Protein AF-A0A6A4ATL9-F1 (afdb_monomer)

Radius of gyration: 19.22 Å; Cα contacts (8 Å, |Δi|>4): 300; chains: 1; bounding box: 49×41×52 Å

Foldseek 3Di:
DDDPDPDDDPPPDDDDPPDDPDFPAQVDDQVRVVPQAAEDLAAAEDADDDDFDDLVRQDEWPWAADDEQDETQPPPTPCVVVQEAHAPPNHPNNYHYPSCCSVVVVAAAKDWDQDRRFGIAIDGPDDDDPPHHHGDWYAYKDFPVVLVVVVVVDPPDPAAQWDDPDNTIIGGPRHYTHPCSRHTDDPDDPDDDDDHHYRD

pLDDT: mean 86.02, std 18.75, range [26.5, 98.25]

Structure (mmCIF, N/CA/C/O backbone):
data_AF-A0A6A4ATL9-F1
#
_entry.id   AF-A0A6A4ATL9-F1
#
loop_
_atom_site.group_PDB
_atom_site.id
_atom_site.type_symbol
_atom_site.label_atom_id
_atom_site.label_alt_id
_atom_site.label_comp_id
_atom_site.label_asym_id
_atom_site.label_entity_id
_atom_site.label_seq_id
_atom_site.pdbx_PDB_ins_code
_atom_site.Cartn_x
_atom_site.Cartn_y
_atom_site.Cartn_z
_atom_site.occupancy
_atom_site.B_iso_or_equiv
_atom_site.auth_seq_id
_atom_site.auth_comp_id
_atom_site.auth_asym_id
_atom_site.auth_atom_id
_atom_site.pdbx_PDB_model_num
ATOM 1 N N . MET A 1 1 ? -20.998 -14.463 6.904 1.00 28.92 1 MET A N 1
ATOM 2 C CA . MET A 1 1 ? -20.503 -13.225 7.523 1.00 28.92 1 MET A CA 1
ATOM 3 C C . MET A 1 1 ? -19.026 -13.423 7.776 1.00 28.92 1 MET A C 1
ATOM 5 O O . MET A 1 1 ? -18.616 -14.039 8.749 1.00 28.92 1 MET A O 1
ATOM 9 N N . ASP A 1 2 ? -18.319 -13.099 6.699 1.00 29.77 2 ASP A N 1
ATOM 10 C CA . ASP A 1 2 ? -16.982 -12.523 6.593 1.00 29.77 2 ASP A CA 1
ATOM 11 C C . ASP A 1 2 ? -15.826 -13.310 7.194 1.00 29.77 2 ASP A C 1
ATOM 13 O O . ASP A 1 2 ? -15.235 -13.002 8.223 1.00 29.77 2 ASP A O 1
ATOM 17 N N . ARG A 1 3 ? -15.493 -14.356 6.433 1.00 26.50 3 ARG A N 1
ATOM 18 C CA . ARG A 1 3 ? -14.174 -14.968 6.421 1.00 26.50 3 ARG A CA 1
ATOM 19 C C . ARG A 1 3 ? -13.193 -13.986 5.771 1.00 26.50 3 ARG A C 1
ATOM 21 O O . ARG A 1 3 ? -13.375 -13.635 4.608 1.00 26.50 3 ARG A O 1
ATOM 28 N N . PHE A 1 4 ? -12.104 -13.669 6.464 1.00 32.84 4 PHE A N 1
ATOM 29 C CA . PHE A 1 4 ? -10.819 -13.509 5.788 1.00 32.84 4 PHE A CA 1
ATOM 30 C C . PHE A 1 4 ? -10.516 -14.852 5.115 1.00 32.84 4 PHE A C 1
ATOM 32 O O . PHE A 1 4 ? -10.124 -15.818 5.768 1.00 32.84 4 PHE A O 1
ATOM 39 N N . LEU A 1 5 ? -10.821 -14.960 3.824 1.00 31.12 5 LEU A N 1
ATOM 40 C CA . LEU A 1 5 ? -10.491 -16.139 3.037 1.00 31.12 5 LEU A CA 1
ATOM 41 C C . LEU A 1 5 ? -9.026 -16.040 2.616 1.00 31.12 5 LEU A C 1
ATOM 43 O O . LEU A 1 5 ? -8.713 -15.519 1.554 1.00 31.12 5 LEU A O 1
ATOM 47 N N . VAL A 1 6 ? -8.139 -16.590 3.442 1.00 37.75 6 VAL A N 1
ATOM 48 C CA . VAL A 1 6 ? -6.952 -17.273 2.920 1.00 37.75 6 VAL A CA 1
ATOM 49 C C . VAL A 1 6 ? -7.398 -18.720 2.713 1.00 37.75 6 VAL A C 1
ATOM 51 O O . VAL A 1 6 ? -7.861 -19.363 3.656 1.00 37.75 6 VAL A O 1
ATOM 54 N N . GLY A 1 7 ? -7.388 -19.202 1.470 1.00 28.42 7 GLY A N 1
ATOM 55 C CA . GLY A 1 7 ? -7.829 -20.561 1.147 1.00 28.42 7 GLY A CA 1
ATOM 56 C C . GLY A 1 7 ? -7.024 -21.611 1.922 1.00 28.42 7 GLY A C 1
ATOM 57 O O . GLY A 1 7 ? -5.800 -21.622 1.849 1.00 28.42 7 GLY A O 1
ATOM 58 N N . GLY A 1 8 ? -7.710 -22.484 2.668 1.00 33.31 8 GLY A N 1
ATOM 59 C CA . GLY A 1 8 ? -7.102 -23.605 3.392 1.00 33.31 8 GLY A CA 1
ATOM 60 C C . GLY A 1 8 ? -8.067 -24.291 4.369 1.00 33.31 8 GLY A C 1
ATOM 61 O O . GLY A 1 8 ? -8.937 -23.649 4.957 1.00 33.31 8 GLY A O 1
ATOM 62 N N . GLU A 1 9 ? -7.913 -25.606 4.547 1.00 35.19 9 GLU A N 1
ATOM 63 C CA . GLU A 1 9 ? -8.831 -26.538 5.238 1.00 35.19 9 GLU A CA 1
ATOM 64 C C . GLU A 1 9 ? -9.018 -26.318 6.760 1.00 35.19 9 GLU A C 1
ATOM 66 O O . GLU A 1 9 ? -9.747 -27.058 7.417 1.00 35.19 9 GLU A O 1
ATOM 71 N N . ALA A 1 10 ? -8.452 -25.263 7.351 1.00 39.25 10 ALA A N 1
ATOM 72 C CA . ALA A 1 10 ? -8.549 -24.981 8.790 1.00 39.25 10 ALA A CA 1
ATOM 73 C C . ALA A 1 10 ? -9.902 -24.373 9.244 1.00 39.25 10 ALA A C 1
ATOM 75 O O . ALA A 1 10 ? -10.068 -23.999 10.405 1.00 39.25 10 ALA A O 1
ATOM 76 N N . ALA A 1 11 ? -10.892 -24.264 8.352 1.00 43.94 11 ALA A N 1
ATOM 77 C CA . ALA A 1 11 ? -12.142 -23.531 8.583 1.00 43.94 11 ALA A CA 1
ATOM 78 C C . ALA A 1 11 ? -13.191 -24.248 9.467 1.00 43.94 11 ALA A C 1
ATOM 80 O O . ALA A 1 11 ? -14.267 -23.689 9.692 1.00 43.94 11 ALA A O 1
ATOM 81 N N . ALA A 1 12 ? -12.930 -25.471 9.942 1.00 38.16 12 ALA A N 1
ATOM 82 C CA . ALA A 1 12 ? -13.971 -26.333 10.514 1.00 38.16 12 ALA A CA 1
ATOM 83 C C . ALA A 1 12 ? -14.286 -26.113 12.011 1.00 38.16 12 ALA A C 1
ATOM 85 O O . ALA A 1 12 ? -15.373 -26.484 12.442 1.00 38.16 12 ALA A O 1
ATOM 86 N N . ASN A 1 13 ? -13.406 -25.483 12.805 1.00 38.56 13 ASN A N 1
ATOM 87 C CA . ASN A 1 13 ? -13.514 -25.518 14.280 1.00 38.56 13 ASN A CA 1
ATOM 88 C C . ASN A 1 13 ? -13.748 -24.165 14.990 1.00 38.56 13 ASN A C 1
ATOM 90 O O . ASN A 1 13 ? -13.631 -24.091 16.214 1.00 38.56 13 ASN A O 1
ATOM 94 N N . TYR A 1 14 ? -14.097 -23.085 14.282 1.00 40.84 14 TYR A N 1
ATOM 95 C CA . TYR A 1 14 ? -14.298 -21.769 14.913 1.00 40.84 14 TYR A CA 1
ATOM 96 C C . TYR A 1 14 ? -15.766 -21.535 15.332 1.00 40.84 14 TYR A C 1
ATOM 98 O O . TYR A 1 14 ? -16.667 -21.511 14.492 1.00 40.84 14 TYR A O 1
ATOM 106 N N . ARG A 1 15 ? -16.013 -21.381 16.644 1.00 40.22 15 ARG A N 1
ATOM 107 C CA . ARG A 1 15 ? -17.350 -21.186 17.246 1.00 40.22 15 ARG A CA 1
ATOM 108 C C . ARG A 1 15 ? -17.981 -19.845 16.833 1.00 40.22 15 ARG A C 1
ATOM 110 O O . ARG A 1 15 ? -17.306 -18.822 16.781 1.00 40.22 15 ARG A O 1
ATOM 117 N N . ARG A 1 16 ? -19.294 -19.866 16.567 1.00 42.69 16 ARG A N 1
ATOM 118 C CA . ARG A 1 16 ? -20.089 -18.809 15.903 1.00 42.69 16 ARG A CA 1
ATOM 119 C C . ARG A 1 16 ? -20.685 -17.729 16.829 1.00 42.69 16 ARG A C 1
ATOM 121 O O . ARG A 1 16 ? -21.304 -16.795 16.329 1.00 42.69 16 ARG A O 1
ATOM 128 N N . ASP A 1 17 ? -20.486 -17.796 18.142 1.00 34.34 17 ASP A N 1
ATOM 129 C CA . ASP A 1 17 ? -21.438 -17.184 19.092 1.00 34.34 17 ASP A CA 1
ATOM 130 C C . ASP A 1 17 ? -21.134 -15.743 19.563 1.00 34.34 17 ASP A C 1
ATOM 132 O O . ASP A 1 17 ? -21.613 -15.342 20.620 1.00 34.34 17 ASP A O 1
ATOM 136 N N . ARG A 1 18 ? -20.351 -14.928 18.834 1.00 43.31 18 ARG A N 1
ATOM 137 C CA . ARG A 1 18 ? -19.892 -13.614 19.359 1.00 43.31 18 ARG A CA 1
ATOM 138 C C . ARG A 1 18 ? -20.449 -12.345 18.701 1.00 43.31 18 ARG A C 1
ATOM 140 O O . ARG A 1 18 ? -20.037 -11.255 19.085 1.00 43.31 18 ARG A O 1
ATOM 147 N N . TRP A 1 19 ? -21.388 -12.439 17.762 1.00 44.38 19 TRP A N 1
ATOM 148 C CA . TRP A 1 19 ? -21.901 -11.263 17.044 1.00 44.38 19 TRP A CA 1
ATOM 149 C C . TRP A 1 19 ? -23.306 -10.881 17.517 1.00 44.38 19 TRP A C 1
ATOM 151 O O . TRP A 1 19 ? -24.310 -11.264 16.923 1.00 44.38 19 TRP A O 1
ATOM 161 N N . THR A 1 20 ? -23.393 -10.119 18.608 1.00 43.91 20 THR A N 1
ATOM 162 C CA . THR A 1 20 ? -24.638 -9.435 18.989 1.00 43.91 20 THR A CA 1
ATOM 163 C C . THR A 1 20 ? -24.826 -8.189 18.126 1.00 43.91 20 THR A C 1
ATOM 165 O O . THR A 1 20 ? -23.904 -7.380 18.031 1.00 43.91 20 THR A O 1
ATOM 168 N N . ALA A 1 21 ? -26.018 -8.015 17.548 1.00 45.44 21 ALA A N 1
ATOM 169 C CA . ALA A 1 21 ? -26.449 -6.897 16.699 1.00 45.44 21 ALA A CA 1
ATOM 170 C C . ALA A 1 21 ? -26.538 -5.541 17.440 1.00 45.44 21 ALA A C 1
ATOM 172 O O . ALA A 1 21 ? -27.595 -4.915 17.496 1.00 45.44 21 ALA A O 1
ATOM 173 N N . ARG A 1 22 ? -25.441 -5.086 18.053 1.00 46.97 22 ARG A N 1
ATOM 174 C CA . ARG A 1 22 ? -25.340 -3.729 18.596 1.00 46.97 22 ARG A CA 1
ATOM 175 C C . ARG A 1 22 ? -24.944 -2.770 17.468 1.00 46.97 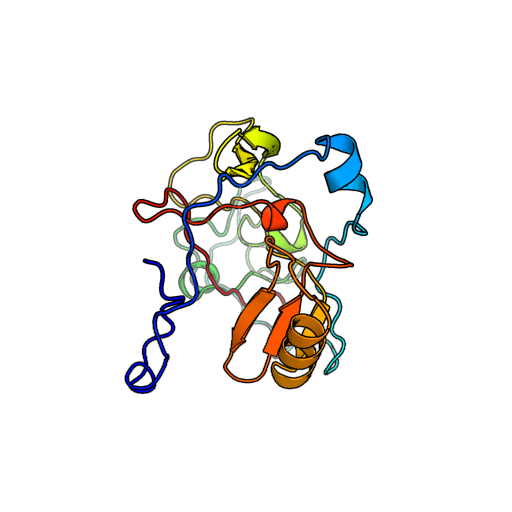22 ARG A C 1
ATOM 177 O O . ARG A 1 22 ? -24.017 -3.095 16.727 1.00 46.97 22 ARG A O 1
ATOM 184 N N . PRO A 1 23 ? -25.606 -1.609 17.322 1.00 50.91 23 PRO A N 1
ATOM 185 C CA . PRO A 1 23 ? -25.136 -0.567 16.418 1.00 50.91 23 PRO A CA 1
ATOM 186 C C . PRO A 1 23 ? -23.693 -0.208 16.784 1.00 50.91 23 PRO A C 1
ATOM 188 O O . PRO A 1 23 ? -23.406 0.050 17.954 1.00 50.91 23 PRO A O 1
ATOM 191 N N . LEU A 1 24 ? -22.788 -0.205 15.804 1.00 55.66 24 LEU A N 1
ATOM 192 C CA . LEU A 1 24 ? -21.463 0.382 15.979 1.00 55.66 24 LEU A CA 1
ATOM 193 C C . LEU A 1 24 ? -21.649 1.899 16.074 1.00 55.66 24 LEU A C 1
ATOM 195 O O . LEU A 1 24 ? -21.734 2.581 15.056 1.00 55.66 24 LEU A O 1
ATOM 199 N N . VAL A 1 25 ? -21.786 2.416 17.293 1.00 54.72 25 VAL A N 1
ATOM 200 C CA . VAL A 1 25 ? -21.782 3.858 17.540 1.00 54.72 25 VAL A CA 1
ATOM 201 C C . VAL A 1 25 ? -20.323 4.291 17.614 1.00 54.72 25 VAL A C 1
ATOM 203 O O . VAL A 1 25 ? -19.648 4.071 18.613 1.00 54.72 25 VAL A O 1
ATOM 206 N N . GLU A 1 26 ? -19.820 4.846 16.515 1.00 67.56 26 GLU A N 1
ATOM 207 C CA . GLU A 1 26 ? -18.482 5.428 16.450 1.00 67.56 26 GLU A CA 1
ATOM 208 C C . GLU A 1 26 ? -18.566 6.899 16.879 1.00 67.56 26 GLU A C 1
ATOM 210 O O . GLU A 1 26 ? -18.895 7.770 16.073 1.00 67.56 26 GLU A O 1
ATOM 215 N N . GLU A 1 27 ? -18.319 7.167 18.163 1.00 70.69 27 GLU A N 1
ATOM 216 C CA . GLU A 1 27 ? -18.407 8.514 18.758 1.00 70.69 27 GLU A CA 1
ATOM 217 C C . GLU A 1 27 ? -17.247 9.432 18.348 1.00 70.69 27 GLU A C 1
ATOM 219 O O . GLU A 1 27 ? -17.311 10.649 18.529 1.00 70.69 27 GLU A O 1
ATOM 224 N N . ARG A 1 28 ? -16.180 8.864 17.777 1.00 84.62 28 ARG A N 1
ATOM 225 C CA . ARG A 1 28 ? -14.998 9.620 17.366 1.00 84.62 28 ARG A CA 1
ATOM 226 C C . ARG A 1 28 ? -15.314 10.569 16.213 1.00 84.62 28 ARG A C 1
ATOM 228 O O . ARG A 1 28 ? -15.987 10.217 15.239 1.00 84.62 28 ARG A O 1
ATOM 235 N N . SER A 1 29 ? -14.746 11.770 16.275 1.00 90.56 29 SER A N 1
ATOM 236 C CA . SER A 1 29 ? -14.671 12.656 15.114 1.00 90.56 29 SER A CA 1
ATOM 237 C C . SER A 1 29 ? -13.614 12.160 14.123 1.00 90.56 29 SER A C 1
ATOM 239 O O . SER A 1 29 ? -12.682 11.441 14.490 1.00 90.56 29 SER A O 1
ATOM 241 N N . VAL A 1 30 ? -13.731 12.563 12.853 1.00 92.50 30 VAL A N 1
ATOM 242 C CA . VAL A 1 30 ? -12.730 12.221 11.824 1.00 92.50 30 VAL A CA 1
ATOM 243 C C . VAL A 1 30 ? -11.340 12.713 12.237 1.00 92.50 30 VAL A C 1
ATOM 245 O O . VAL A 1 30 ? -10.363 11.989 12.080 1.00 92.50 30 VAL A O 1
ATOM 248 N N . LEU A 1 31 ? -11.259 13.911 12.826 1.00 92.56 31 LEU A N 1
ATOM 249 C CA . LEU A 1 31 ? -10.000 14.478 13.302 1.00 92.56 31 LEU A CA 1
ATOM 250 C C . LEU A 1 31 ? -9.376 13.620 14.408 1.00 92.56 31 LEU A C 1
ATOM 252 O O . LEU A 1 31 ? -8.195 13.310 14.325 1.00 92.56 31 LEU A O 1
ATOM 256 N N . GLN A 1 32 ? -10.167 13.186 15.395 1.00 92.12 32 GLN A N 1
ATOM 257 C CA . GLN A 1 32 ? -9.675 12.307 16.461 1.00 92.12 32 GLN A CA 1
ATOM 258 C C . GLN A 1 32 ? -9.109 11.006 15.888 1.00 92.12 32 GLN A C 1
ATOM 260 O O . GLN A 1 32 ? -7.974 10.654 16.195 1.00 92.12 32 GLN A O 1
ATOM 265 N N . ALA A 1 33 ? -9.845 10.347 14.989 1.00 92.31 33 ALA A N 1
ATOM 266 C CA . ALA A 1 33 ? -9.393 9.102 14.374 1.00 92.31 33 ALA A CA 1
ATOM 267 C C . ALA A 1 33 ? -8.096 9.264 13.559 1.00 92.31 33 ALA A C 1
ATOM 269 O O . ALA A 1 33 ? -7.271 8.353 13.540 1.00 92.31 33 ALA A O 1
ATOM 270 N N . LEU A 1 34 ? -7.899 10.415 12.905 1.00 94.06 34 LEU A N 1
ATOM 271 C CA . LEU A 1 34 ? -6.667 10.730 12.173 1.00 94.06 34 LEU A CA 1
ATOM 272 C C . LEU A 1 34 ? -5.467 11.014 13.092 1.00 94.06 34 LEU A C 1
ATOM 274 O O . LEU A 1 34 ? -4.335 10.883 12.646 1.00 94.06 34 LEU A O 1
ATOM 278 N N . THR A 1 35 ? -5.696 11.378 14.357 1.00 93.69 35 THR A N 1
ATOM 279 C CA . THR A 1 35 ? -4.630 11.678 15.335 1.00 93.69 35 THR A CA 1
ATOM 280 C C . THR A 1 35 ? -4.204 10.487 16.200 1.00 93.69 35 THR A C 1
ATOM 282 O O . THR A 1 35 ? -3.296 10.614 17.013 1.00 93.69 35 THR A O 1
ATOM 285 N N . GLU A 1 36 ? -4.847 9.328 16.052 1.00 92.38 36 GLU A N 1
ATOM 286 C CA . GLU A 1 36 ? -4.571 8.131 16.868 1.00 92.38 36 GLU A CA 1
ATOM 287 C C . GLU A 1 36 ? -3.351 7.318 16.428 1.00 92.38 36 GLU A C 1
ATOM 289 O O . GLU A 1 36 ? -2.938 6.401 17.138 1.00 92.38 36 GLU A O 1
ATOM 294 N N . TYR A 1 37 ? -2.819 7.594 15.242 1.00 95.62 37 TYR A N 1
ATOM 295 C CA . TYR A 1 37 ? -1.721 6.843 14.656 1.00 95.62 37 TYR A CA 1
ATOM 296 C C . TYR A 1 37 ? -0.729 7.794 13.997 1.00 95.62 37 TYR A C 1
ATOM 298 O O . TYR A 1 37 ? -1.081 8.887 13.553 1.00 95.62 37 TYR A O 1
ATOM 306 N N . GLU A 1 38 ? 0.519 7.359 13.907 1.00 97.75 38 GLU A N 1
ATOM 307 C CA . GLU A 1 38 ? 1.538 8.060 13.142 1.00 97.75 38 GLU A CA 1
ATOM 308 C C . GLU A 1 38 ? 1.472 7.642 11.673 1.00 97.75 38 GLU A C 1
ATOM 310 O O . GLU A 1 38 ? 1.484 6.450 11.338 1.00 97.75 38 GLU A O 1
ATOM 315 N N . VAL A 1 39 ? 1.408 8.636 10.788 1.00 96.81 39 VAL A N 1
ATOM 316 C CA . VAL A 1 39 ? 1.398 8.403 9.345 1.00 96.81 39 VAL A CA 1
ATOM 317 C C . VAL A 1 39 ? 2.780 7.938 8.898 1.00 96.81 39 VAL A C 1
ATOM 319 O O . VAL A 1 39 ? 3.778 8.604 9.168 1.00 96.81 39 VAL A O 1
ATOM 322 N N . ILE A 1 40 ? 2.826 6.803 8.202 1.00 96.44 40 ILE A N 1
ATOM 323 C CA . ILE A 1 40 ? 4.044 6.264 7.589 1.00 96.44 40 ILE A CA 1
ATOM 324 C C . ILE A 1 40 ? 3.810 5.943 6.111 1.00 96.44 40 ILE A C 1
ATOM 326 O O . ILE A 1 40 ? 2.777 5.386 5.730 1.00 96.44 40 ILE A O 1
ATOM 330 N N . ASP A 1 41 ? 4.805 6.274 5.297 1.00 92.62 41 ASP A N 1
ATOM 331 C CA . ASP A 1 41 ? 4.876 6.025 3.854 1.00 92.62 41 ASP A CA 1
ATOM 332 C C . ASP A 1 41 ? 5.519 4.668 3.519 1.00 92.62 41 ASP A C 1
ATOM 334 O O . ASP A 1 41 ? 5.451 4.198 2.389 1.00 92.62 41 ASP A O 1
ATOM 338 N N . GLN A 1 42 ? 6.134 3.999 4.494 1.00 93.75 42 GLN A N 1
ATOM 339 C CA . GLN A 1 42 ? 6.677 2.654 4.348 1.00 93.75 42 GLN A CA 1
ATOM 340 C C . GLN A 1 42 ? 6.436 1.829 5.605 1.00 93.75 42 GLN A C 1
ATOM 342 O O . GLN A 1 42 ? 6.402 2.337 6.725 1.00 93.75 42 GLN A O 1
ATOM 347 N N . ASN A 1 43 ? 6.315 0.518 5.413 1.00 96.56 43 ASN A N 1
ATOM 348 C CA . ASN A 1 43 ? 6.177 -0.430 6.510 1.00 96.56 43 ASN A CA 1
ATOM 349 C C . ASN A 1 43 ? 7.368 -0.377 7.478 1.00 96.56 43 ASN A C 1
ATOM 351 O O . ASN A 1 43 ? 8.528 -0.386 7.062 1.00 96.56 43 ASN A O 1
ATOM 355 N N . LYS A 1 44 ? 7.080 -0.422 8.783 1.00 97.38 44 LYS A N 1
ATOM 356 C CA . LYS A 1 44 ? 8.094 -0.602 9.831 1.00 97.38 44 LYS A CA 1
ATOM 357 C C . LYS A 1 44 ? 8.308 -2.089 10.078 1.00 97.38 44 LYS A C 1
ATOM 359 O O . LYS A 1 44 ? 7.444 -2.757 10.636 1.00 97.38 44 LYS A O 1
ATOM 364 N N . PHE A 1 45 ? 9.452 -2.630 9.676 1.00 97.00 45 PHE A N 1
ATOM 365 C CA . PHE A 1 45 ? 9.741 -4.053 9.844 1.00 97.00 45 PHE A CA 1
ATOM 366 C C . PHE A 1 45 ? 10.252 -4.347 11.262 1.00 97.00 45 PHE A C 1
ATOM 368 O O . PHE A 1 45 ? 11.410 -4.097 11.582 1.00 97.00 45 PHE A O 1
ATOM 375 N N . CYS A 1 46 ? 9.381 -4.866 12.132 1.00 97.25 46 CYS A N 1
ATOM 376 C CA . CYS A 1 46 ? 9.688 -5.072 13.552 1.00 97.25 46 CYS A CA 1
ATOM 377 C C . CYS A 1 46 ? 10.138 -6.504 13.876 1.00 97.25 46 CYS A C 1
ATOM 379 O O . CYS A 1 46 ? 10.806 -6.731 14.883 1.00 97.25 46 CYS A O 1
ATOM 381 N N . CYS A 1 47 ? 9.743 -7.498 13.073 1.00 96.00 47 CYS A N 1
ATOM 382 C CA . CYS A 1 47 ? 10.080 -8.905 13.324 1.00 96.00 47 CYS A CA 1
ATOM 383 C C . CYS A 1 47 ? 11.281 -9.441 12.534 1.00 96.00 47 CYS A C 1
ATOM 385 O O . CYS A 1 47 ? 11.735 -10.551 12.829 1.00 96.00 47 CYS A O 1
ATOM 387 N N . ARG A 1 48 ? 11.777 -8.673 11.561 1.00 95.38 48 ARG A N 1
ATOM 388 C CA . ARG A 1 48 ? 12.942 -8.954 10.708 1.00 95.38 48 ARG A CA 1
ATOM 389 C C . ARG A 1 48 ? 13.430 -7.648 10.065 1.00 95.38 48 ARG A C 1
ATOM 391 O O . ARG A 1 48 ? 12.662 -6.691 10.066 1.00 95.38 48 ARG A O 1
ATOM 398 N N . PRO A 1 49 ? 14.642 -7.583 9.496 1.00 95.00 49 PRO A N 1
ATOM 399 C CA . PRO A 1 49 ? 15.012 -6.467 8.630 1.00 95.00 49 PRO A CA 1
ATOM 400 C C . PRO A 1 49 ? 14.138 -6.415 7.363 1.00 95.00 49 PRO A C 1
ATOM 402 O O . PRO A 1 49 ? 13.616 -7.438 6.899 1.00 95.00 49 PRO A O 1
ATOM 405 N N . LYS A 1 50 ? 13.994 -5.208 6.801 1.00 93.31 50 LYS A N 1
ATOM 406 C CA . LYS A 1 50 ? 13.486 -5.014 5.437 1.00 93.31 50 LYS A CA 1
ATOM 407 C C . LYS A 1 50 ? 14.462 -5.695 4.478 1.00 93.31 50 LYS A C 1
ATOM 409 O O . LYS A 1 50 ? 15.666 -5.478 4.600 1.00 93.31 50 LYS A O 1
ATOM 414 N N . GLN A 1 51 ? 13.950 -6.535 3.586 1.00 91.12 51 GLN A N 1
ATOM 415 C CA . GLN A 1 51 ? 14.770 -7.095 2.524 1.00 91.12 51 GLN A CA 1
ATOM 416 C C . GLN A 1 51 ? 14.916 -6.024 1.438 1.00 91.12 51 GLN A C 1
ATOM 418 O O . GLN A 1 51 ? 14.044 -5.176 1.253 1.00 91.12 51 GLN A O 1
ATOM 423 N N . VAL A 1 52 ? 16.092 -5.979 0.830 1.00 92.19 52 VAL A N 1
ATOM 424 C CA . VAL A 1 52 ? 16.405 -5.068 -0.263 1.00 92.19 52 VAL A CA 1
ATOM 425 C C . VAL A 1 52 ? 17.140 -5.896 -1.292 1.00 92.19 52 VAL A C 1
ATOM 427 O O . VAL A 1 52 ? 18.072 -6.602 -0.915 1.00 92.19 52 VAL A O 1
ATOM 430 N N . HIS A 1 53 ? 16.699 -5.836 -2.545 1.00 91.56 53 HIS A N 1
ATOM 431 C CA . HIS A 1 53 ? 17.391 -6.521 -3.635 1.00 91.56 53 HIS A CA 1
ATOM 432 C C . HIS A 1 53 ? 18.799 -5.950 -3.797 1.00 91.56 53 HIS A C 1
ATOM 434 O O . HIS A 1 53 ? 18.973 -4.726 -3.854 1.00 91.56 53 HIS A O 1
ATOM 440 N N . GLU A 1 54 ? 19.796 -6.828 -3.884 1.00 93.50 54 GLU A N 1
ATOM 441 C CA . GLU A 1 54 ? 21.113 -6.446 -4.390 1.00 93.50 54 GLU A CA 1
ATOM 442 C C . GLU A 1 54 ? 21.023 -6.097 -5.885 1.00 93.50 54 GLU A C 1
ATOM 444 O O . GLU A 1 54 ? 20.057 -6.439 -6.569 1.00 93.50 54 GLU A O 1
ATOM 449 N N . ASP A 1 55 ? 22.008 -5.364 -6.411 1.00 91.69 55 ASP A N 1
ATOM 450 C CA . ASP A 1 55 ? 21.944 -4.798 -7.768 1.00 91.69 55 ASP A CA 1
ATOM 451 C C . ASP A 1 55 ? 21.749 -5.861 -8.869 1.00 91.69 55 ASP A C 1
ATOM 453 O O . ASP A 1 55 ? 21.124 -5.573 -9.890 1.00 91.69 55 ASP A O 1
ATOM 457 N N . ASP A 1 56 ? 22.263 -7.073 -8.671 1.00 94.06 56 ASP A N 1
ATOM 458 C CA . ASP A 1 56 ? 22.126 -8.226 -9.565 1.00 94.06 56 ASP A CA 1
ATOM 459 C C . ASP A 1 56 ? 20.843 -9.045 -9.335 1.00 94.06 56 ASP A C 1
ATOM 461 O O . ASP A 1 56 ? 20.445 -9.817 -10.211 1.00 94.06 56 ASP A O 1
ATOM 465 N N . GLU A 1 57 ? 20.159 -8.842 -8.209 1.00 94.31 57 GLU A N 1
ATOM 466 C CA . GLU A 1 57 ? 18.867 -9.456 -7.886 1.00 94.31 57 GLU A CA 1
ATOM 467 C C . GLU A 1 57 ? 17.677 -8.637 -8.414 1.00 94.31 57 GLU A C 1
ATOM 469 O O . GLU A 1 57 ? 16.560 -9.153 -8.506 1.00 94.31 57 GLU A O 1
ATOM 474 N N . ILE A 1 58 ? 17.894 -7.368 -8.792 1.00 95.50 58 ILE A N 1
ATOM 475 C CA . ILE A 1 58 ? 16.828 -6.473 -9.258 1.00 95.50 58 ILE A CA 1
ATOM 476 C C . ILE A 1 58 ? 16.148 -7.044 -10.517 1.00 95.50 58 ILE A C 1
ATOM 478 O O . ILE A 1 58 ? 16.768 -7.156 -11.582 1.00 95.50 58 ILE A O 1
ATOM 482 N N . PRO A 1 59 ? 14.829 -7.309 -10.473 1.00 94.62 59 PRO A N 1
ATOM 483 C CA . PRO A 1 59 ? 14.101 -7.776 -11.641 1.00 94.62 59 PRO A CA 1
ATOM 484 C C . PRO A 1 59 ? 13.941 -6.636 -12.651 1.00 94.62 59 PRO A C 1
ATOM 486 O O . PRO A 1 59 ? 13.202 -5.668 -12.446 1.00 94.62 59 PRO A O 1
ATOM 489 N N . HIS A 1 60 ? 14.609 -6.755 -13.793 1.00 95.50 60 HIS A N 1
ATOM 490 C CA . HIS A 1 60 ? 14.494 -5.797 -14.886 1.00 95.50 60 HIS A CA 1
ATOM 491 C C . HIS A 1 60 ? 13.333 -6.151 -15.823 1.00 95.50 60 HIS A C 1
ATOM 493 O O . HIS A 1 60 ? 13.277 -7.241 -16.390 1.00 95.50 60 HIS A O 1
ATOM 499 N N . CYS A 1 61 ? 12.422 -5.200 -16.047 1.00 96.25 61 CYS A N 1
ATOM 500 C CA . CYS A 1 61 ? 11.345 -5.393 -17.014 1.00 96.25 61 CYS A CA 1
ATOM 501 C C . CYS A 1 61 ? 11.884 -5.454 -18.455 1.00 96.25 61 CYS A C 1
ATOM 503 O O . CYS A 1 61 ? 12.937 -4.904 -18.764 1.00 96.25 61 CYS A O 1
ATOM 505 N N . LYS A 1 62 ? 11.118 -6.048 -19.376 1.00 95.56 62 LYS A N 1
ATOM 506 C CA . 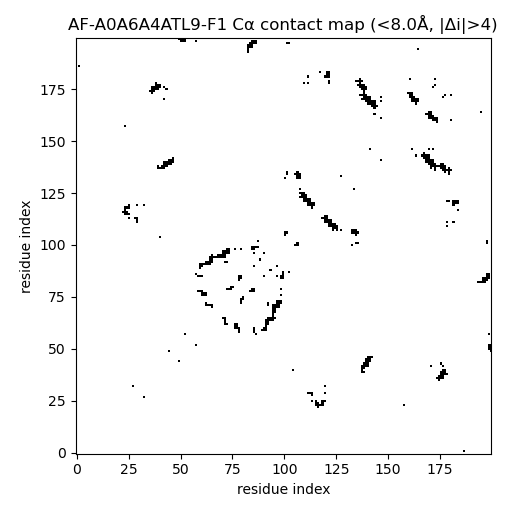LYS A 1 62 ? 11.450 -6.096 -20.817 1.00 95.56 62 LYS A CA 1
ATOM 507 C C . LYS A 1 62 ? 10.792 -4.976 -21.636 1.00 95.56 62 LYS A C 1
ATOM 509 O O . LYS A 1 62 ? 10.582 -5.106 -22.842 1.00 95.56 62 LYS A O 1
ATOM 514 N N . CYS A 1 63 ? 10.408 -3.877 -20.985 1.00 95.25 63 CYS A N 1
ATOM 515 C CA . CYS A 1 63 ? 9.777 -2.747 -21.667 1.00 95.25 63 CYS A CA 1
ATOM 516 C C . CYS A 1 63 ? 10.769 -2.026 -22.591 1.00 95.25 63 CYS A C 1
ATOM 518 O O . CYS A 1 63 ? 11.967 -1.958 -22.321 1.00 95.25 63 CYS A O 1
ATOM 520 N N . ARG A 1 64 ? 10.260 -1.428 -23.673 1.00 91.50 64 ARG A N 1
ATOM 521 C CA . ARG A 1 64 ? 11.076 -0.595 -24.567 1.00 91.50 64 ARG A CA 1
ATOM 522 C C . ARG A 1 64 ? 11.436 0.724 -23.887 1.00 91.50 64 ARG A C 1
ATOM 524 O O . ARG A 1 64 ? 10.645 1.251 -23.102 1.00 91.50 64 ARG A O 1
ATOM 531 N N . ARG A 1 65 ? 12.605 1.272 -24.235 1.00 89.25 65 ARG A N 1
ATOM 532 C CA . ARG A 1 65 ? 12.981 2.634 -23.837 1.00 89.25 65 ARG A CA 1
ATOM 533 C C . ARG A 1 65 ? 11.899 3.615 -24.263 1.00 89.25 65 ARG A C 1
ATOM 535 O O . ARG A 1 65 ? 11.410 3.551 -25.392 1.00 89.25 65 ARG A O 1
ATOM 542 N N . GLY A 1 66 ? 11.508 4.470 -23.325 1.00 79.62 66 GLY A N 1
ATOM 543 C CA . GLY A 1 66 ? 10.608 5.570 -23.633 1.00 79.62 66 GLY A CA 1
ATOM 544 C C . GLY A 1 66 ? 11.327 6.574 -24.524 1.00 79.62 66 GLY A C 1
ATOM 545 O O . GLY A 1 66 ? 12.540 6.739 -24.417 1.00 79.62 66 GLY A O 1
ATOM 546 N N . GLN A 1 67 ? 10.580 7.248 -25.392 1.00 78.38 67 GLN A N 1
ATOM 547 C CA . GLN A 1 67 ? 11.019 8.551 -25.885 1.00 78.38 67 GLN A CA 1
ATOM 548 C C . GLN A 1 67 ? 10.912 9.561 -24.734 1.00 78.38 67 GLN A C 1
ATOM 550 O O . GLN A 1 67 ? 10.178 9.313 -23.768 1.00 78.38 67 GLN A O 1
ATOM 555 N N . ASP A 1 68 ? 11.628 10.680 -24.825 1.00 76.19 68 ASP A N 1
ATOM 556 C CA . ASP A 1 68 ? 11.661 11.691 -23.765 1.00 76.19 68 ASP A CA 1
ATOM 557 C C . ASP A 1 68 ? 10.251 12.040 -23.266 1.00 76.19 68 ASP A C 1
ATOM 559 O O . ASP A 1 68 ? 9.310 12.206 -24.044 1.00 76.19 68 ASP A O 1
ATOM 563 N N . TRP A 1 69 ? 10.103 12.093 -21.939 1.00 78.56 69 TRP A N 1
ATOM 564 C CA . TRP A 1 69 ? 8.855 12.391 -21.219 1.00 78.56 69 TRP A CA 1
ATOM 565 C C . TRP A 1 69 ? 7.692 11.404 -21.397 1.00 78.56 69 TRP A C 1
ATOM 567 O O . TRP A 1 69 ? 6.654 11.571 -20.751 1.00 78.56 69 TRP A O 1
ATOM 577 N N . THR A 1 70 ? 7.858 10.338 -22.182 1.00 86.38 70 THR A N 1
ATOM 578 C CA . THR A 1 70 ? 6.810 9.330 -22.376 1.00 86.38 70 THR A CA 1
ATOM 579 C C . THR A 1 70 ? 6.680 8.439 -21.141 1.00 86.38 70 THR A C 1
ATOM 581 O O . THR A 1 70 ? 7.667 7.915 -20.618 1.00 86.38 70 THR A O 1
ATOM 584 N N . LEU A 1 71 ? 5.443 8.237 -20.681 1.00 91.00 71 LEU A N 1
ATOM 585 C CA . LEU A 1 71 ? 5.139 7.301 -19.603 1.00 91.00 71 LEU A CA 1
ATOM 586 C C . LEU A 1 71 ? 5.324 5.856 -20.097 1.00 91.00 71 LEU A C 1
ATOM 588 O O . LEU A 1 71 ? 4.735 5.443 -21.092 1.00 91.00 71 LEU A O 1
ATOM 592 N N . THR A 1 72 ? 6.135 5.078 -19.388 1.00 94.62 72 THR A N 1
ATOM 593 C CA . THR A 1 72 ? 6.477 3.685 -19.716 1.00 94.62 72 THR A CA 1
ATOM 594 C C . THR A 1 72 ? 5.974 2.717 -18.646 1.00 94.62 72 THR A C 1
ATOM 596 O O . THR A 1 72 ? 5.411 3.131 -17.628 1.00 94.62 72 THR A O 1
ATOM 599 N N . CYS A 1 73 ? 6.166 1.413 -18.864 1.00 95.56 73 CYS A N 1
ATOM 600 C CA . CYS A 1 73 ? 5.800 0.350 -17.920 1.00 95.56 73 CYS A CA 1
ATOM 601 C C . CYS A 1 73 ? 4.310 0.344 -17.527 1.00 95.56 73 CYS A C 1
ATOM 603 O O . CYS A 1 73 ? 3.971 0.129 -16.363 1.00 95.56 73 CYS A O 1
ATOM 605 N N . GLY A 1 74 ? 3.422 0.601 -18.497 1.00 92.88 74 GLY A N 1
ATOM 606 C CA . GLY A 1 74 ? 1.967 0.516 -18.325 1.00 92.88 74 GLY A CA 1
ATOM 607 C C . GLY A 1 74 ? 1.474 -0.925 -18.131 1.00 92.88 74 GLY A C 1
ATOM 608 O O . GLY A 1 74 ? 2.213 -1.781 -17.647 1.00 92.88 74 GLY A O 1
ATOM 609 N N . ILE A 1 75 ? 0.235 -1.216 -18.535 1.00 90.38 75 ILE A N 1
ATOM 610 C CA . ILE A 1 75 ? -0.412 -2.521 -18.290 1.00 90.38 75 ILE A CA 1
ATOM 611 C C . ILE A 1 75 ? 0.346 -3.731 -18.875 1.00 90.38 75 ILE A C 1
ATOM 613 O O . ILE A 1 75 ? 0.272 -4.818 -18.320 1.00 90.38 75 ILE A O 1
ATOM 617 N N . GLY A 1 76 ? 1.114 -3.542 -19.954 1.00 92.94 76 GLY A N 1
ATOM 618 C CA . GLY A 1 76 ? 1.905 -4.602 -20.598 1.00 92.94 76 GLY A CA 1
ATOM 619 C C . GLY A 1 76 ? 3.312 -4.820 -20.026 1.00 92.94 76 GLY A C 1
ATOM 620 O O . GLY A 1 76 ? 4.120 -5.498 -20.654 1.00 92.94 76 GLY A O 1
ATOM 621 N N . CYS A 1 77 ? 3.659 -4.199 -18.896 1.00 96.31 77 CYS A N 1
ATOM 622 C CA . CYS A 1 77 ? 4.955 -4.405 -18.252 1.00 96.31 77 CYS A CA 1
ATOM 623 C C . CYS A 1 77 ? 5.015 -5.778 -17.571 1.00 96.31 77 CYS A C 1
ATOM 625 O O . CYS A 1 77 ? 4.208 -6.046 -16.691 1.00 96.31 77 CYS A O 1
ATOM 627 N N . GLU A 1 78 ? 6.012 -6.601 -17.904 1.00 96.75 78 GLU A N 1
ATOM 628 C CA . GLU A 1 78 ? 6.187 -7.937 -17.311 1.00 96.75 78 GLU A CA 1
ATOM 629 C C . GLU A 1 78 ? 6.285 -7.897 -15.778 1.00 96.75 78 GLU A C 1
ATOM 631 O O . GLU A 1 78 ? 5.553 -8.619 -15.109 1.00 96.75 78 GLU A O 1
ATOM 636 N N . ASN A 1 79 ? 7.096 -6.993 -15.213 1.00 97.44 79 ASN A N 1
ATOM 637 C CA . ASN A 1 79 ? 7.183 -6.827 -13.757 1.00 97.44 79 ASN A CA 1
ATOM 638 C C . ASN A 1 79 ? 5.811 -6.505 -13.150 1.00 97.44 79 ASN A C 1
ATOM 640 O O . ASN A 1 79 ? 5.415 -7.116 -12.165 1.00 97.44 79 ASN A O 1
ATOM 644 N N . ARG A 1 80 ? 5.044 -5.607 -13.786 1.00 96.25 80 ARG A N 1
ATOM 645 C CA . ARG A 1 80 ? 3.690 -5.252 -13.338 1.00 96.25 80 ARG A CA 1
ATOM 646 C C . ARG A 1 80 ? 2.765 -6.468 -13.358 1.00 96.25 80 ARG A C 1
ATOM 648 O O . ARG A 1 80 ? 2.020 -6.674 -12.409 1.00 96.25 80 ARG A O 1
ATOM 655 N N . SER A 1 81 ? 2.818 -7.276 -14.416 1.00 95.62 81 SER A N 1
ATOM 656 C CA . SER A 1 81 ? 2.030 -8.510 -14.529 1.00 95.62 81 SER A CA 1
ATOM 657 C C . SER A 1 81 ? 2.400 -9.555 -13.472 1.00 95.62 81 SER A C 1
ATOM 6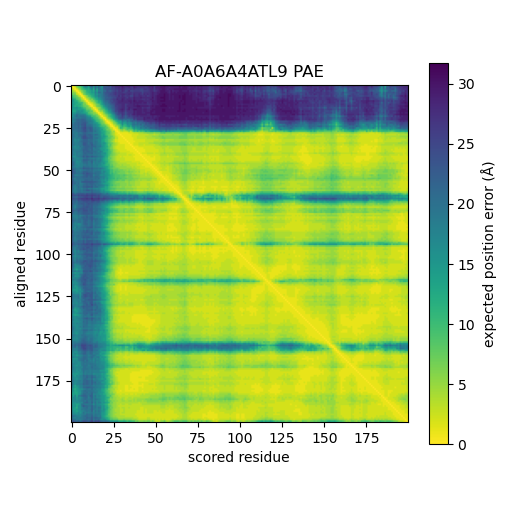59 O O . SER A 1 81 ? 1.561 -10.380 -13.128 1.00 95.62 81 SER A O 1
ATOM 661 N N . MET A 1 82 ? 3.627 -9.509 -12.949 1.00 95.94 82 MET A N 1
ATOM 662 C CA . MET A 1 82 ? 4.110 -10.371 -11.865 1.00 95.94 82 MET A CA 1
ATOM 663 C C . MET A 1 82 ? 3.951 -9.742 -10.473 1.00 95.94 82 MET A C 1
ATOM 665 O O . MET A 1 82 ? 4.451 -10.305 -9.505 1.00 95.94 82 MET A O 1
ATOM 669 N N . GLN A 1 83 ? 3.264 -8.598 -10.360 1.00 96.38 83 GLN A N 1
ATOM 670 C CA . GLN A 1 83 ? 3.078 -7.868 -9.098 1.00 96.38 83 GLN A CA 1
ATOM 671 C C . GLN A 1 83 ? 4.413 -7.442 -8.461 1.00 96.38 83 GLN A C 1
ATOM 673 O O . GLN A 1 83 ? 4.598 -7.479 -7.247 1.00 96.38 83 GLN A O 1
ATOM 678 N N . VAL A 1 84 ? 5.356 -7.026 -9.303 1.00 97.00 84 VAL A N 1
ATOM 679 C CA . VAL A 1 84 ? 6.669 -6.508 -8.915 1.00 97.00 84 VAL A CA 1
ATOM 680 C C . VAL A 1 84 ? 6.791 -5.072 -9.416 1.00 97.00 84 VAL A C 1
ATOM 682 O O . VAL A 1 84 ? 6.564 -4.792 -10.601 1.00 97.00 84 VAL A O 1
ATOM 685 N N . GLU A 1 85 ? 7.158 -4.131 -8.549 1.00 97.38 85 GLU A N 1
ATOM 686 C CA . GLU A 1 85 ? 7.499 -2.786 -9.012 1.00 97.38 85 GLU A CA 1
ATOM 687 C C . GLU A 1 85 ? 8.859 -2.767 -9.719 1.00 97.38 85 GLU A C 1
ATOM 689 O O . GLU A 1 85 ? 9.796 -3.486 -9.382 1.00 97.38 85 GLU A O 1
ATOM 694 N N . CYS A 1 86 ? 8.997 -1.907 -10.725 1.00 97.12 86 CYS A N 1
ATOM 695 C CA . CYS A 1 86 ? 10.321 -1.588 -11.241 1.00 97.12 86 CYS A CA 1
ATOM 696 C C . CYS A 1 86 ? 11.059 -0.770 -10.176 1.00 97.12 86 CYS A C 1
ATOM 698 O O . CYS A 1 86 ? 10.509 0.205 -9.677 1.00 97.12 86 CYS A O 1
ATOM 700 N N . VAL A 1 87 ? 12.318 -1.079 -9.881 1.00 96.06 87 VAL A N 1
ATOM 701 C CA . VAL A 1 87 ? 13.085 -0.305 -8.891 1.00 96.06 87 VAL A CA 1
ATOM 702 C C . VAL A 1 87 ? 13.391 1.104 -9.418 1.00 96.06 87 VAL A C 1
ATOM 704 O O . VAL A 1 87 ? 13.769 1.279 -10.587 1.00 96.06 87 VAL A O 1
ATOM 707 N N . SER A 1 88 ? 13.170 2.123 -8.582 1.00 94.12 88 SER A N 1
ATOM 708 C CA . SER A 1 88 ? 13.444 3.526 -8.920 1.00 94.12 88 SER A CA 1
ATOM 709 C C . SER A 1 88 ? 14.910 3.725 -9.319 1.00 94.12 88 SER A C 1
ATOM 711 O O . SER A 1 88 ? 15.820 3.156 -8.724 1.00 94.12 88 SER A O 1
ATOM 713 N N . GLY A 1 89 ? 15.150 4.462 -10.408 1.00 92.75 89 GLY A N 1
ATOM 714 C CA . GLY A 1 89 ? 16.493 4.659 -10.976 1.00 92.75 89 GLY A CA 1
ATOM 715 C C . GLY A 1 89 ? 17.123 3.444 -11.682 1.00 92.75 89 GLY A C 1
ATOM 716 O O . GLY A 1 89 ? 18.180 3.591 -12.289 1.00 92.75 89 GLY A O 1
ATOM 717 N N . LYS A 1 90 ? 16.490 2.262 -11.660 1.00 95.06 90 LYS A N 1
ATOM 718 C CA . LYS A 1 90 ? 17.037 1.006 -12.225 1.00 95.06 90 LYS A CA 1
ATOM 719 C C . LYS A 1 90 ? 16.186 0.421 -13.362 1.00 95.06 90 LYS A C 1
ATOM 721 O O . LYS A 1 90 ? 16.493 -0.633 -13.920 1.00 95.06 90 LYS A O 1
ATOM 726 N N . CYS A 1 91 ? 15.094 1.092 -13.729 1.00 94.81 91 CYS A N 1
ATOM 727 C CA . CYS A 1 91 ? 14.225 0.653 -14.817 1.00 94.81 91 CYS A CA 1
ATOM 728 C C . CYS A 1 91 ? 14.925 0.781 -16.183 1.00 94.81 91 CYS A C 1
ATOM 730 O O . CYS A 1 91 ? 15.417 1.851 -16.540 1.00 94.81 91 CYS A O 1
ATOM 732 N N . VAL A 1 92 ? 14.888 -0.282 -16.995 1.00 93.75 92 VAL A N 1
ATOM 733 C CA . VAL A 1 92 ? 15.554 -0.328 -18.315 1.00 93.75 92 VAL A CA 1
ATOM 734 C C . VAL A 1 92 ? 15.029 0.708 -19.307 1.00 93.75 92 VAL A C 1
ATOM 736 O O . VAL A 1 92 ? 15.689 1.011 -20.304 1.00 93.75 92 VAL A O 1
ATOM 739 N N . THR A 1 93 ? 13.826 1.237 -19.062 1.00 93.44 93 THR A N 1
ATOM 740 C CA . THR A 1 93 ? 13.202 2.196 -19.967 1.00 93.44 93 THR A CA 1
ATOM 741 C C . THR A 1 93 ? 13.895 3.552 -19.936 1.00 93.44 93 THR A C 1
ATOM 743 O O . THR A 1 93 ? 13.733 4.305 -20.894 1.00 93.44 93 THR A O 1
ATOM 746 N N . GLY A 1 94 ? 14.640 3.859 -18.861 1.00 87.81 94 GLY A N 1
ATOM 747 C CA . GLY A 1 94 ? 15.352 5.125 -18.650 1.00 87.81 94 GLY A CA 1
ATOM 748 C C . GLY A 1 94 ? 14.458 6.369 -18.558 1.00 87.81 94 GLY A C 1
ATOM 749 O O . GLY A 1 94 ? 14.970 7.469 -18.389 1.00 87.81 94 GLY A O 1
ATOM 750 N N . GLY A 1 95 ? 13.138 6.209 -18.691 1.00 84.56 95 GLY A N 1
ATOM 751 C CA . GLY A 1 95 ? 12.159 7.292 -18.736 1.00 84.56 95 GLY A CA 1
ATOM 752 C C . GLY A 1 95 ? 11.248 7.313 -17.511 1.00 84.56 95 GLY A C 1
ATOM 753 O O . GLY A 1 95 ? 11.559 6.752 -16.461 1.00 84.56 95 GLY A O 1
ATOM 754 N N . ARG A 1 96 ? 10.067 7.927 -17.651 1.00 91.38 96 ARG A N 1
ATOM 755 C CA . ARG A 1 96 ? 9.063 7.958 -16.577 1.00 91.38 96 ARG A CA 1
ATOM 756 C C . ARG A 1 96 ? 8.380 6.599 -16.469 1.00 91.38 96 ARG A C 1
ATOM 758 O O . ARG A 1 96 ? 7.498 6.276 -17.262 1.00 91.38 96 ARG A O 1
ATOM 765 N N . CYS A 1 97 ? 8.792 5.779 -15.513 1.00 94.56 97 CYS A N 1
ATOM 766 C CA . CYS A 1 97 ? 8.178 4.483 -15.256 1.00 94.56 97 CYS A CA 1
ATOM 767 C C . CYS A 1 97 ? 6.880 4.658 -14.444 1.00 94.56 97 CYS A C 1
ATOM 769 O O . CYS A 1 97 ? 6.857 5.248 -13.366 1.00 94.56 97 CYS A O 1
ATOM 771 N N . SER A 1 98 ? 5.761 4.139 -14.951 1.00 95.12 98 SER A N 1
ATOM 772 C CA . SER A 1 98 ? 4.496 4.116 -14.199 1.00 95.12 98 SER A CA 1
ATOM 773 C C . SER A 1 98 ? 4.403 2.963 -13.193 1.00 95.12 98 SER A C 1
ATOM 775 O O . SER A 1 98 ? 3.427 2.889 -12.456 1.00 95.12 98 SER A O 1
ATOM 777 N N . ASN A 1 99 ? 5.368 2.040 -13.173 1.00 96.88 99 ASN A N 1
ATOM 778 C CA . ASN A 1 99 ? 5.386 0.859 -12.299 1.00 96.88 99 ASN A CA 1
ATOM 779 C C . ASN A 1 99 ? 6.268 1.086 -11.058 1.00 96.88 99 ASN A C 1
ATOM 781 O O . ASN A 1 99 ? 7.127 0.263 -10.761 1.00 96.88 99 ASN A O 1
ATOM 785 N N . GLN A 1 100 ? 6.112 2.256 -10.436 1.00 96.50 100 GLN A N 1
ATOM 786 C CA . GLN A 1 100 ? 6.889 2.789 -9.302 1.00 96.50 100 GLN A CA 1
ATOM 787 C C . GLN A 1 100 ? 5.970 3.569 -8.339 1.00 96.50 100 GLN A C 1
ATOM 789 O O . GLN A 1 100 ? 6.391 4.500 -7.669 1.00 96.50 100 GLN A O 1
ATOM 794 N N . GLN A 1 101 ? 4.667 3.277 -8.339 1.00 95.12 101 GLN A N 1
ATOM 795 C CA . GLN A 1 101 ? 3.674 4.114 -7.656 1.00 95.12 101 GLN A CA 1
ATOM 796 C C . GLN A 1 101 ? 3.816 4.060 -6.134 1.00 95.12 101 GLN A C 1
ATOM 798 O O . GLN A 1 101 ? 3.658 5.095 -5.498 1.00 95.12 101 GLN A O 1
ATOM 803 N N . MET A 1 102 ? 4.141 2.896 -5.564 1.00 95.25 102 MET A N 1
ATOM 804 C CA . MET A 1 102 ? 4.375 2.748 -4.124 1.00 95.25 102 MET A CA 1
ATOM 805 C C . MET A 1 102 ? 5.695 3.401 -3.708 1.00 95.25 102 MET A C 1
ATOM 807 O O . MET A 1 102 ? 5.728 4.120 -2.716 1.00 95.25 102 MET A O 1
ATOM 811 N N . GLN A 1 103 ? 6.766 3.222 -4.490 1.00 94.56 103 GLN A N 1
ATOM 812 C CA . GLN A 1 103 ? 8.047 3.905 -4.244 1.00 94.56 103 GLN A CA 1
ATOM 813 C C . GLN A 1 103 ? 7.956 5.437 -4.354 1.00 94.56 103 GLN A C 1
ATOM 815 O O . GLN A 1 103 ? 8.684 6.133 -3.652 1.00 94.56 103 GLN A O 1
ATOM 820 N N . ASP A 1 104 ? 7.073 5.953 -5.212 1.00 93.31 104 ASP A N 1
ATOM 821 C CA . ASP A 1 104 ? 6.883 7.391 -5.444 1.00 93.31 104 ASP A CA 1
ATOM 822 C C . ASP A 1 104 ? 5.760 8.013 -4.579 1.00 93.31 104 ASP A C 1
ATOM 824 O O . ASP A 1 104 ? 5.401 9.169 -4.801 1.00 93.31 104 ASP A O 1
ATOM 828 N N . ASP A 1 105 ? 5.148 7.245 -3.669 1.00 91.94 105 ASP A N 1
ATOM 829 C CA . ASP A 1 105 ? 3.973 7.630 -2.863 1.00 91.94 105 ASP A CA 1
ATOM 830 C C . ASP A 1 105 ? 2.802 8.221 -3.687 1.00 91.94 105 ASP A C 1
ATOM 832 O O . ASP A 1 105 ? 2.081 9.134 -3.279 1.00 91.94 105 ASP A O 1
ATOM 836 N N . ARG A 1 106 ? 2.581 7.684 -4.894 1.00 93.25 106 ARG A N 1
ATOM 837 C CA . ARG A 1 106 ? 1.522 8.118 -5.823 1.00 93.25 106 ARG A CA 1
ATOM 838 C C . ARG A 1 106 ? 0.174 7.480 -5.490 1.00 93.25 106 ARG A C 1
ATOM 840 O O . ARG A 1 106 ? -0.396 6.756 -6.305 1.00 93.25 106 ARG A O 1
ATOM 847 N N . ASN A 1 107 ? -0.324 7.738 -4.284 1.00 94.62 107 ASN A N 1
ATOM 848 C CA . ASN A 1 107 ? -1.665 7.329 -3.865 1.00 94.62 107 ASN A CA 1
ATOM 849 C C . ASN A 1 107 ? -2.743 8.188 -4.544 1.00 94.62 107 ASN A C 1
ATOM 851 O O . ASN A 1 107 ? -2.517 9.354 -4.870 1.00 94.62 107 ASN A O 1
ATOM 855 N N . ALA A 1 108 ? -3.936 7.621 -4.693 1.00 96.81 108 ALA A N 1
ATOM 856 C CA . ALA A 1 108 ? -5.125 8.365 -5.065 1.00 96.81 108 ALA A CA 1
ATOM 857 C C . ALA A 1 108 ? -5.488 9.406 -3.990 1.00 96.81 108 ALA A C 1
ATOM 859 O O . ALA A 1 108 ? -5.158 9.262 -2.807 1.00 96.81 108 ALA A O 1
ATOM 860 N N . LEU A 1 109 ? -6.232 10.437 -4.380 1.00 96.94 109 LEU A N 1
ATOM 861 C CA . LEU A 1 109 ? -6.805 11.406 -3.459 1.00 96.94 109 LEU A CA 1
ATOM 862 C C . LEU A 1 109 ? -7.972 10.767 -2.697 1.00 96.94 109 LEU A C 1
ATOM 864 O O . LEU A 1 109 ? -9.016 10.437 -3.267 1.00 96.94 109 LEU A O 1
ATOM 868 N N . LEU A 1 110 ? -7.805 10.617 -1.385 1.00 97.25 110 LEU A N 1
ATOM 869 C CA . LEU A 1 110 ? -8.738 9.912 -0.507 1.00 97.25 110 LEU A CA 1
ATOM 870 C C . LEU A 1 110 ? -9.215 10.810 0.642 1.00 97.25 110 LEU A C 1
ATOM 872 O O . LEU A 1 110 ? -8.560 11.780 1.017 1.00 97.25 110 LEU A O 1
ATOM 876 N N . SER A 1 111 ? -10.372 10.490 1.216 1.00 96.50 111 SER A N 1
ATOM 877 C CA . SER A 1 111 ? -10.922 11.152 2.403 1.00 96.50 111 SER A CA 1
ATOM 878 C C . SER A 1 111 ? -11.544 10.147 3.368 1.00 96.50 111 SER A C 1
ATOM 880 O O . SER A 1 111 ? -11.971 9.065 2.970 1.00 96.50 111 SER A O 1
ATOM 882 N N . VAL A 1 112 ? -11.613 10.511 4.650 1.00 96.56 112 VAL A N 1
ATOM 883 C CA . VAL A 1 112 ? -12.270 9.708 5.690 1.00 96.56 112 VAL A CA 1
ATOM 884 C C . VAL A 1 112 ? -13.583 10.370 6.085 1.00 96.56 112 VAL A C 1
ATOM 886 O O . VAL A 1 112 ? -13.643 11.583 6.288 1.00 96.56 112 VAL A O 1
ATOM 889 N N . LYS A 1 113 ? -14.644 9.571 6.207 1.00 93.69 113 LYS A N 1
ATOM 890 C CA . LYS A 1 113 ? -15.953 10.013 6.702 1.00 93.69 113 LYS A CA 1
ATOM 891 C C . LYS A 1 113 ? -16.457 9.038 7.759 1.00 93.69 113 LYS A C 1
ATOM 893 O O . LYS A 1 113 ? -16.267 7.833 7.618 1.00 93.69 113 LYS A O 1
ATOM 898 N N . ASN A 1 114 ? -17.126 9.547 8.791 1.00 91.50 114 ASN A N 1
ATOM 899 C CA . ASN A 1 114 ? -17.817 8.710 9.771 1.00 91.50 114 ASN A CA 1
ATOM 900 C C . ASN A 1 114 ? -19.225 8.369 9.248 1.00 91.50 114 ASN A C 1
ATOM 902 O O . ASN A 1 114 ? -19.997 9.270 8.915 1.00 91.50 114 ASN A O 1
ATOM 906 N N . LEU A 1 115 ? -19.545 7.078 9.142 1.00 88.00 115 LEU A N 1
ATOM 907 C CA . LEU A 1 115 ? -20.858 6.573 8.743 1.00 88.00 115 LEU A CA 1
ATOM 908 C C . LEU A 1 11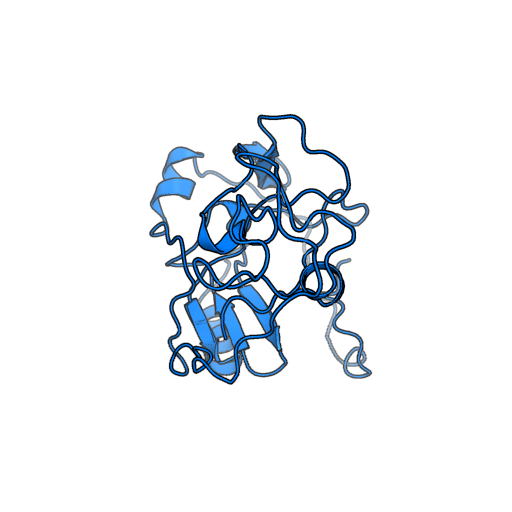5 ? -21.532 5.867 9.923 1.00 88.00 115 LEU A C 1
ATOM 910 O O . LEU A 1 115 ? -20.946 4.969 10.523 1.00 88.00 115 LEU A O 1
ATOM 914 N N . SER A 1 116 ? -22.811 6.157 10.168 1.00 79.06 116 SER A N 1
ATOM 915 C CA . SER A 1 116 ? -23.567 5.701 11.350 1.00 79.06 116 SER A CA 1
ATOM 916 C C . SER A 1 116 ? -23.608 4.184 11.601 1.00 79.06 116 SER A C 1
ATOM 918 O O . SER A 1 116 ? -23.920 3.766 12.709 1.00 79.06 116 SER A O 1
ATOM 920 N N . HIS A 1 117 ? -23.326 3.348 10.596 1.00 79.62 117 HIS A N 1
ATOM 921 C CA . HIS A 1 117 ? -23.344 1.880 10.719 1.00 79.62 117 HIS A CA 1
ATOM 922 C C . HIS A 1 117 ? -22.025 1.202 10.338 1.00 79.62 117 HIS A C 1
ATOM 924 O O . HIS A 1 117 ? -21.912 -0.015 10.458 1.00 79.62 117 HIS A O 1
ATOM 930 N N . LYS A 1 118 ? -21.052 1.969 9.836 1.00 82.19 118 LYS A N 1
ATOM 931 C CA . LYS A 1 118 ? -19.753 1.449 9.379 1.00 82.19 118 LYS A CA 1
ATOM 932 C C . LYS A 1 118 ? -18.568 2.094 10.100 1.00 82.19 118 LYS A C 1
ATOM 934 O O . LYS A 1 118 ? -17.441 1.679 9.874 1.00 82.19 118 LYS A O 1
ATOM 939 N N . GLY A 1 119 ? -18.815 3.101 10.940 1.00 89.50 119 GLY A N 1
ATOM 940 C CA . GLY A 1 119 ? -17.774 3.895 11.578 1.00 89.50 119 GLY A CA 1
ATOM 941 C C . GLY A 1 119 ? -16.951 4.684 10.561 1.00 89.50 119 GLY A C 1
ATOM 942 O O . GLY A 1 119 ? -17.454 5.113 9.513 1.00 89.50 119 GLY A O 1
ATOM 943 N N . MET A 1 120 ? -15.669 4.873 10.868 1.00 92.19 120 MET A N 1
ATOM 944 C CA . MET A 1 120 ? -14.729 5.555 9.979 1.00 92.19 120 MET A CA 1
ATOM 945 C C . MET A 1 120 ? -14.550 4.777 8.678 1.00 92.19 120 MET A C 1
ATOM 947 O O . MET A 1 120 ? -14.265 3.586 8.679 1.00 92.19 120 MET A O 1
ATOM 951 N N . SER A 1 121 ? -14.750 5.466 7.562 1.00 93.81 121 SER A N 1
ATOM 952 C CA . SER A 1 121 ? -14.822 4.871 6.234 1.00 93.81 121 SER A CA 1
ATOM 953 C C . SER A 1 121 ? -13.987 5.674 5.246 1.00 93.81 121 SER A C 1
ATOM 955 O O . SER A 1 121 ? -14.099 6.900 5.191 1.00 93.81 121 SER A O 1
ATOM 957 N N . LEU A 1 122 ? -13.185 4.976 4.447 1.00 96.69 122 LEU A N 1
ATOM 958 C CA . LEU A 1 122 ? -12.376 5.551 3.377 1.00 96.69 122 LEU A CA 1
ATOM 959 C C . LEU A 1 122 ? -13.199 5.774 2.101 1.00 96.69 122 LEU A C 1
ATOM 961 O O . LEU A 1 122 ? -13.952 4.900 1.672 1.00 96.69 122 LEU A O 1
ATOM 965 N N . PHE A 1 123 ? -13.022 6.933 1.477 1.00 96.88 123 PHE A N 1
ATOM 966 C CA . PHE A 1 123 ? -13.688 7.330 0.242 1.00 96.88 123 PHE A CA 1
ATOM 967 C C . PHE A 1 123 ? -12.689 7.897 -0.760 1.00 96.88 123 PHE A C 1
ATOM 969 O O . PHE A 1 123 ? -11.763 8.611 -0.381 1.00 96.88 123 PHE A O 1
ATOM 976 N N . ALA A 1 124 ? -12.926 7.638 -2.045 1.00 97.06 124 ALA A N 1
ATOM 977 C CA . ALA A 1 124 ? -12.252 8.357 -3.114 1.00 97.06 124 ALA A CA 1
ATOM 978 C C . ALA A 1 124 ? -12.757 9.805 -3.181 1.00 97.06 124 ALA A C 1
ATOM 980 O O . ALA A 1 124 ? -13.961 10.061 -3.100 1.00 97.06 124 ALA A O 1
ATOM 981 N N . SER A 1 125 ? -11.824 10.735 -3.337 1.00 97.12 125 SER A N 1
ATOM 982 C CA . SER A 1 125 ? -12.077 12.160 -3.573 1.00 97.12 125 SER A CA 1
ATOM 983 C C . SER A 1 125 ? -11.769 12.556 -5.023 1.00 97.12 125 SER A C 1
ATOM 985 O O . SER A 1 125 ? -11.856 13.727 -5.377 1.00 97.12 125 SER A O 1
ATOM 987 N N . GLU A 1 126 ? -11.424 11.578 -5.858 1.00 96.69 126 GLU A N 1
ATOM 988 C CA . GLU A 1 126 ? -11.209 11.713 -7.294 1.00 96.69 126 GLU A CA 1
ATOM 989 C C . GLU A 1 126 ? -11.764 10.497 -8.049 1.00 96.69 126 GLU A C 1
ATOM 991 O O . GLU A 1 126 ? -12.155 9.491 -7.448 1.00 96.69 126 GLU A O 1
ATOM 996 N N . GLN A 1 127 ? -11.797 10.582 -9.380 1.00 97.19 127 GLN A N 1
ATOM 997 C CA . GLN A 1 127 ? -12.141 9.440 -10.218 1.00 97.19 127 GLN A CA 1
ATOM 998 C C . GLN A 1 127 ? -10.955 8.473 -10.302 1.00 97.19 127 GLN A C 1
ATOM 1000 O O . GLN A 1 127 ? -9.890 8.831 -10.795 1.00 97.19 127 GLN A O 1
ATOM 1005 N N . ILE A 1 128 ? -11.177 7.224 -9.894 1.00 96.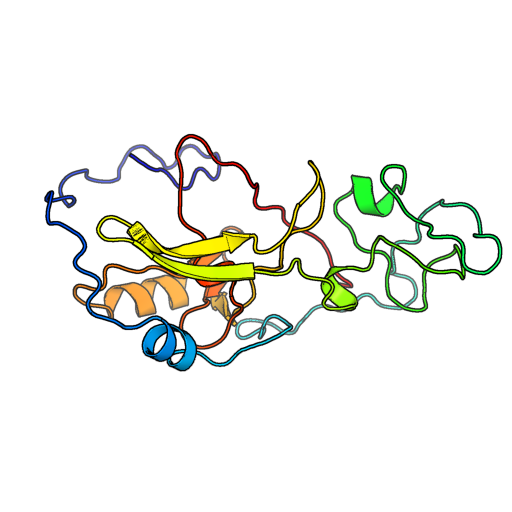75 128 ILE A N 1
ATOM 1006 C CA . ILE A 1 128 ? -10.191 6.145 -9.990 1.00 96.75 128 ILE A CA 1
ATOM 1007 C C . ILE A 1 128 ? -10.636 5.186 -11.096 1.00 96.75 128 ILE A C 1
ATOM 1009 O O . ILE A 1 128 ? -11.751 4.661 -11.065 1.00 96.75 128 ILE A O 1
ATOM 1013 N N . LEU A 1 129 ? -9.779 4.982 -12.097 1.00 95.38 129 LEU A N 1
ATOM 1014 C CA . LEU A 1 129 ? -10.069 4.075 -13.209 1.00 95.38 129 LEU A CA 1
ATOM 1015 C C . LEU A 1 129 ? -9.953 2.602 -12.775 1.00 95.38 129 LEU A C 1
ATOM 1017 O O . LEU A 1 129 ? -9.143 2.285 -11.902 1.00 95.38 129 LEU A O 1
ATOM 1021 N N . PRO A 1 130 ? -10.709 1.674 -13.394 1.00 94.00 130 PRO A N 1
ATOM 1022 C CA . PRO A 1 130 ? -10.566 0.246 -13.120 1.00 94.00 130 PRO A CA 1
ATOM 1023 C C . PRO A 1 130 ? -9.121 -0.236 -13.299 1.00 94.00 130 PRO A C 1
ATOM 1025 O O . PRO A 1 130 ? -8.481 0.061 -14.308 1.00 94.00 130 PRO A O 1
ATOM 1028 N N . GLY A 1 131 ? -8.614 -0.983 -12.317 1.00 90.69 131 GLY A N 1
ATOM 1029 C CA . GLY A 1 131 ? -7.239 -1.494 -12.309 1.00 90.69 131 GLY A CA 1
ATOM 1030 C C . GLY A 1 131 ? -6.165 -0.460 -11.950 1.00 90.69 131 GLY A C 1
ATOM 1031 O O . GLY A 1 131 ? -4.983 -0.799 -11.953 1.00 90.69 131 GLY A O 1
ATOM 1032 N N . ALA A 1 132 ? -6.537 0.788 -11.644 1.00 94.06 132 ALA A N 1
ATOM 1033 C CA . ALA A 1 132 ? -5.593 1.774 -11.134 1.00 94.06 132 ALA A CA 1
ATOM 1034 C C . ALA A 1 132 ? -5.207 1.474 -9.677 1.00 94.06 132 ALA A C 1
ATOM 1036 O O . ALA A 1 132 ? -5.989 0.930 -8.896 1.00 94.06 132 ALA A O 1
ATOM 1037 N N . PHE A 1 133 ? -3.988 1.867 -9.314 1.00 95.44 133 PHE A N 1
ATOM 1038 C CA . PHE A 1 133 ? -3.526 1.826 -7.932 1.00 95.44 133 PHE A CA 1
ATOM 1039 C C . PHE A 1 133 ? -4.308 2.841 -7.088 1.00 95.44 133 PHE A C 1
ATOM 1041 O O . PHE A 1 133 ? -4.529 3.969 -7.524 1.00 95.44 133 PHE A O 1
ATOM 1048 N N . VAL A 1 134 ? -4.734 2.430 -5.890 1.00 97.38 134 VAL A N 1
ATOM 1049 C CA . VAL A 1 134 ? -5.511 3.279 -4.971 1.00 97.38 134 VAL A CA 1
ATOM 1050 C C . VAL A 1 134 ? -4.610 3.832 -3.880 1.00 97.38 134 VAL A C 1
ATOM 1052 O O . VAL A 1 134 ? -4.394 5.032 -3.797 1.00 97.38 134 VAL A O 1
ATOM 1055 N N . CYS A 1 135 ? -4.104 2.963 -3.013 1.00 97.00 135 CYS A N 1
ATOM 1056 C CA . CYS A 1 135 ? -3.147 3.318 -1.978 1.00 97.00 135 CYS A CA 1
ATOM 1057 C C . CYS A 1 135 ? -2.514 2.052 -1.408 1.00 97.00 135 CYS A C 1
ATOM 1059 O O . CYS A 1 135 ? -3.042 0.948 -1.568 1.00 97.00 135 CYS A O 1
ATOM 1061 N N . GLN A 1 136 ? -1.400 2.225 -0.713 1.00 95.62 136 GLN A N 1
ATOM 1062 C CA . GLN A 1 136 ? -0.754 1.159 0.041 1.00 95.62 13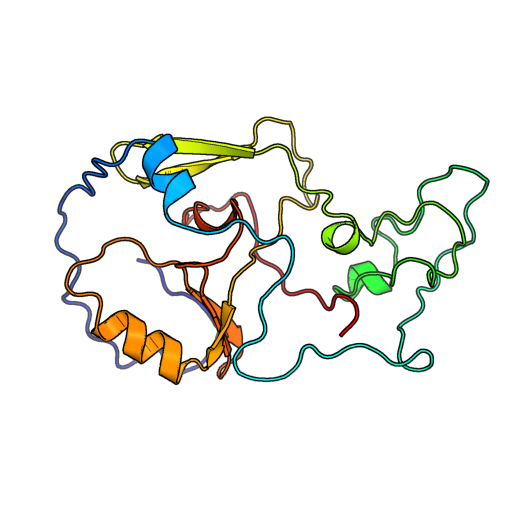6 GLN A CA 1
ATOM 1063 C C . GLN A 1 136 ? -1.342 1.011 1.451 1.00 95.62 136 GLN A C 1
ATOM 1065 O O . GLN A 1 136 ? -1.696 1.990 2.111 1.00 95.62 136 GLN A O 1
ATOM 1070 N N . TYR A 1 137 ? -1.399 -0.229 1.938 1.00 97.31 137 TYR A N 1
ATOM 1071 C CA . TYR A 1 137 ? -1.728 -0.527 3.330 1.00 97.31 137 TYR A CA 1
ATOM 1072 C C . TYR A 1 137 ? -0.435 -0.653 4.140 1.00 97.31 137 TYR A C 1
ATOM 1074 O O . TYR A 1 137 ? 0.219 -1.698 4.115 1.00 97.31 137 TYR A O 1
ATOM 1082 N N . THR A 1 138 ? -0.054 0.423 4.829 1.00 97.62 138 THR A N 1
ATOM 1083 C CA . THR A 1 138 ? 1.175 0.484 5.630 1.00 97.62 138 THR A CA 1
ATOM 1084 C C . THR A 1 138 ? 0.918 0.258 7.117 1.00 97.62 138 THR A C 1
ATOM 1086 O O . THR A 1 138 ? -0.153 0.578 7.635 1.00 97.62 138 THR A O 1
ATOM 1089 N N . GLY A 1 139 ? 1.920 -0.284 7.810 1.00 98.25 139 GLY A N 1
ATOM 1090 C CA . GLY A 1 139 ? 1.915 -0.466 9.258 1.00 98.25 139 GLY A CA 1
ATOM 1091 C C . GLY A 1 139 ? 3.194 -1.104 9.795 1.00 98.25 139 GLY A C 1
ATOM 1092 O O . GLY A 1 139 ? 4.233 -1.131 9.130 1.00 98.25 139 GLY A O 1
ATOM 1093 N N . GLU A 1 140 ? 3.128 -1.631 11.014 1.00 98.25 140 GLU A N 1
ATOM 1094 C CA . GLU A 1 140 ? 4.211 -2.438 11.580 1.00 98.25 140 GLU A CA 1
ATOM 1095 C C . GLU A 1 140 ? 4.136 -3.879 11.068 1.00 98.25 140 GLU A C 1
ATOM 1097 O O . GLU A 1 140 ? 3.109 -4.537 11.210 1.00 98.25 140 GLU A O 1
ATOM 1102 N N . ILE A 1 141 ? 5.236 -4.420 10.550 1.00 98.00 141 ILE A N 1
ATOM 1103 C CA . ILE A 1 141 ? 5.352 -5.845 10.230 1.00 98.00 141 ILE A CA 1
ATOM 1104 C C . ILE A 1 141 ? 5.767 -6.586 11.489 1.00 98.00 141 ILE A C 1
ATOM 1106 O O . ILE A 1 141 ? 6.914 -6.498 11.941 1.00 98.00 141 ILE A O 1
ATOM 1110 N N . ILE A 1 142 ? 4.817 -7.319 12.059 1.00 98.12 142 ILE A N 1
ATOM 1111 C CA . ILE A 1 142 ? 4.998 -8.085 13.289 1.00 98.12 142 ILE A CA 1
ATOM 1112 C C . ILE A 1 142 ? 4.654 -9.556 13.076 1.00 98.12 142 ILE A C 1
ATOM 1114 O O . ILE A 1 142 ? 3.939 -9.936 12.149 1.00 98.12 142 ILE A O 1
ATOM 1118 N N . ARG A 1 143 ? 5.132 -10.411 13.988 1.00 98.19 143 ARG A N 1
ATOM 1119 C CA . ARG A 1 143 ? 4.738 -11.823 14.002 1.00 98.19 143 ARG A CA 1
ATOM 1120 C C . ARG A 1 143 ? 3.245 -11.956 14.307 1.00 98.19 143 ARG A C 1
ATOM 1122 O O . ARG A 1 143 ? 2.730 -11.276 15.196 1.00 98.19 143 ARG A O 1
ATOM 1129 N N . SER A 1 144 ? 2.588 -12.921 13.670 1.00 96.31 144 SER A N 1
ATOM 1130 C CA . SER A 1 144 ? 1.181 -13.272 13.912 1.00 96.31 144 SER A CA 1
ATOM 1131 C C . SER A 1 144 ? 0.893 -13.585 15.387 1.00 96.31 144 SER A C 1
ATOM 1133 O O . SER A 1 144 ? -0.171 -13.250 15.902 1.00 96.31 144 SER A O 1
ATOM 1135 N N . SER A 1 145 ? 1.852 -14.180 16.106 1.00 96.25 145 SER A N 1
ATOM 1136 C CA . SER A 1 145 ? 1.748 -14.419 17.552 1.00 96.25 145 SER A CA 1
ATOM 1137 C C . SER A 1 145 ? 1.725 -13.122 18.367 1.00 96.25 145 SER A C 1
ATOM 1139 O O . SER A 1 145 ? 0.926 -12.996 19.294 1.00 96.25 145 SER A O 1
ATOM 1141 N N . THR A 1 146 ? 2.553 -12.139 18.001 1.00 96.44 146 THR A N 1
ATOM 1142 C CA . THR A 1 146 ? 2.564 -10.806 18.618 1.00 96.44 146 THR A CA 1
ATOM 1143 C C . THR A 1 146 ? 1.256 -10.072 18.348 1.00 96.44 146 THR A C 1
ATOM 1145 O O . THR A 1 146 ? 0.676 -9.521 19.281 1.00 96.44 146 THR A O 1
ATOM 1148 N N . TYR A 1 147 ? 0.769 -10.103 17.103 1.00 95.31 147 TYR A N 1
ATOM 1149 C CA . TYR A 1 147 ? -0.507 -9.491 16.733 1.00 95.31 147 TYR A CA 1
ATOM 1150 C C . TYR A 1 147 ? -1.661 -10.078 17.557 1.00 95.31 147 TYR A C 1
ATOM 1152 O O . TYR A 1 147 ? -2.408 -9.328 18.183 1.00 95.31 147 TYR A O 1
ATOM 1160 N N . ARG A 1 148 ? -1.730 -11.413 17.664 1.00 92.56 148 ARG A N 1
ATOM 1161 C CA . ARG A 1 148 ? -2.743 -12.118 18.463 1.00 92.56 148 ARG A CA 1
ATOM 1162 C C . ARG A 1 148 ? -2.683 -11.752 19.947 1.00 92.56 148 ARG A C 1
ATOM 1164 O O . ARG A 1 148 ? -3.724 -11.572 20.567 1.00 92.56 148 ARG A O 1
ATOM 1171 N N . ARG A 1 149 ? -1.483 -11.619 20.526 1.00 93.06 149 ARG A N 1
ATOM 1172 C CA . ARG A 1 149 ? -1.328 -11.156 21.916 1.00 93.06 149 ARG A CA 1
ATOM 1173 C C . ARG A 1 149 ? -1.880 -9.738 22.090 1.00 93.06 149 ARG A C 1
ATOM 1175 O O . ARG A 1 149 ? -2.682 -9.523 22.991 1.00 93.06 149 ARG A O 1
ATOM 1182 N N . ARG A 1 150 ? -1.517 -8.809 21.195 1.00 91.56 150 ARG A N 1
ATOM 1183 C CA . ARG A 1 150 ? -2.053 -7.436 21.195 1.00 91.56 150 ARG A CA 1
ATOM 1184 C C . ARG A 1 150 ? -3.579 -7.434 21.067 1.00 91.56 150 ARG A C 1
ATOM 1186 O O . ARG A 1 150 ? -4.238 -6.647 21.722 1.00 91.56 150 ARG A O 1
ATOM 1193 N N .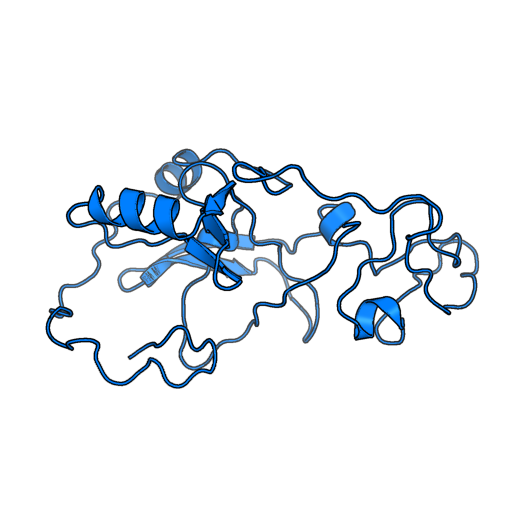 GLU A 1 151 ? -4.165 -8.302 20.242 1.00 88.50 151 GLU A N 1
ATOM 1194 C CA . GLU A 1 151 ? -5.630 -8.433 20.142 1.00 88.50 151 GLU A CA 1
ATOM 1195 C C . GLU A 1 151 ? -6.289 -8.920 21.436 1.00 88.50 151 GLU A C 1
ATOM 1197 O O . GLU A 1 151 ? -7.360 -8.433 21.780 1.00 88.50 151 GLU A O 1
ATOM 1202 N N . MET A 1 152 ? -5.666 -9.848 22.167 1.00 86.88 152 MET A N 1
ATOM 1203 C CA . MET A 1 152 ? -6.200 -10.330 23.448 1.00 86.88 152 MET A CA 1
ATOM 1204 C C . MET A 1 152 ? -6.183 -9.255 24.541 1.00 86.88 152 MET A C 1
ATOM 1206 O O . MET A 1 152 ? -7.037 -9.272 25.422 1.00 86.88 152 MET A O 1
ATOM 1210 N N . GLU A 1 153 ? -5.231 -8.323 24.485 1.00 86.44 153 GLU A N 1
ATOM 1211 C CA . GLU A 1 153 ? -5.141 -7.182 25.407 1.00 86.44 153 GLU A CA 1
ATOM 1212 C C . GLU A 1 153 ? -6.240 -6.134 25.138 1.00 86.44 153 GLU A C 1
ATOM 1214 O O . GLU A 1 153 ? -6.634 -5.391 26.039 1.00 86.44 153 GLU A O 1
ATOM 1219 N N . LEU A 1 154 ? -6.789 -6.104 23.918 1.00 77.25 154 LEU A N 1
ATOM 1220 C CA . LEU A 1 154 ? -7.864 -5.199 23.519 1.00 77.25 154 LEU A CA 1
ATOM 1221 C C . LEU A 1 154 ? -9.236 -5.757 23.927 1.00 77.25 154 LEU A C 1
ATOM 1223 O O . LEU A 1 154 ? -9.987 -6.325 23.132 1.00 77.25 154 LEU A O 1
ATOM 1227 N N . ASN A 1 155 ? -9.591 -5.564 25.195 1.00 65.81 155 ASN A N 1
ATOM 1228 C CA . ASN A 1 155 ? -10.925 -5.883 25.697 1.00 65.81 155 ASN A CA 1
ATOM 1229 C C . ASN A 1 155 ? -11.980 -4.927 25.112 1.00 65.81 155 ASN A C 1
ATOM 1231 O O . ASN A 1 155 ? -12.041 -3.759 25.481 1.00 65.81 155 ASN A O 1
ATOM 1235 N N . GLY A 1 156 ? -12.853 -5.440 24.239 1.00 65.00 156 GLY A N 1
ATOM 1236 C CA . GLY A 1 156 ? -14.056 -4.725 23.790 1.00 65.00 156 GLY A CA 1
ATOM 1237 C C . GLY A 1 156 ? -13.855 -3.721 22.651 1.00 65.00 156 GLY A C 1
ATOM 1238 O O . GLY A 1 156 ? -14.751 -2.920 22.401 1.00 65.00 156 GLY A O 1
ATOM 1239 N N . VAL A 1 157 ? -12.719 -3.762 21.948 1.00 72.75 157 VAL A N 1
ATOM 1240 C CA . VAL A 1 157 ? -12.485 -2.915 20.767 1.00 72.75 157 VAL A CA 1
ATOM 1241 C C . VAL A 1 157 ? -13.221 -3.479 19.550 1.00 72.75 157 VAL A C 1
ATOM 1243 O O . VAL A 1 157 ? -13.231 -4.686 19.321 1.00 72.75 157 VAL A O 1
ATOM 1246 N N . THR A 1 158 ? -13.835 -2.595 18.764 1.00 72.75 158 THR A N 1
ATOM 1247 C CA . THR A 1 158 ? -14.617 -2.942 17.565 1.00 72.75 158 THR A CA 1
ATOM 1248 C C . THR A 1 158 ? -13.831 -2.823 16.261 1.00 72.75 158 THR A C 1
ATOM 1250 O O . THR A 1 158 ? -14.245 -3.385 15.251 1.00 72.75 158 THR A O 1
ATOM 1253 N N . ASN A 1 159 ? -12.705 -2.104 16.274 1.00 80.94 159 ASN A N 1
ATOM 1254 C CA . ASN A 1 159 ? -11.905 -1.804 15.091 1.00 80.94 159 ASN A CA 1
ATOM 1255 C C . ASN A 1 159 ? -10.605 -2.621 15.076 1.00 80.94 159 ASN A C 1
ATOM 1257 O O . ASN A 1 159 ? -9.795 -2.532 16.001 1.00 80.94 159 ASN A O 1
ATOM 1261 N N . TYR A 1 160 ? -10.400 -3.381 14.001 1.00 88.38 160 TYR A N 1
ATOM 1262 C CA . TYR A 1 160 ? -9.224 -4.222 13.784 1.00 88.38 160 TYR A CA 1
ATOM 1263 C C . TYR A 1 160 ? -8.437 -3.702 12.581 1.00 88.38 160 TYR A C 1
ATOM 1265 O O . TYR A 1 160 ? -8.996 -3.530 11.503 1.00 88.38 160 TYR A O 1
ATOM 1273 N N . TYR A 1 161 ? -7.137 -3.473 12.768 1.00 94.19 161 TYR A N 1
ATOM 1274 C CA . TYR A 1 161 ? -6.251 -2.879 11.757 1.00 94.19 161 TYR A CA 1
ATOM 1275 C C . TYR A 1 161 ? -5.087 -3.814 11.393 1.00 94.19 161 TYR A C 1
ATOM 1277 O O . TYR A 1 161 ? -3.970 -3.370 11.145 1.00 94.19 161 TYR A O 1
ATOM 1285 N N . GLY A 1 162 ? -5.332 -5.124 11.451 1.00 95.12 162 GLY A N 1
ATOM 1286 C CA . GLY A 1 162 ? -4.371 -6.153 11.072 1.00 95.12 162 GLY A CA 1
ATOM 1287 C C . GLY A 1 162 ? -4.638 -6.692 9.675 1.00 95.12 162 GLY A C 1
ATOM 1288 O O . GLY A 1 162 ? -5.759 -7.104 9.382 1.00 95.12 162 GLY A O 1
ATOM 1289 N N . MET A 1 163 ? -3.602 -6.769 8.842 1.00 95.50 163 MET A N 1
ATOM 1290 C CA . MET A 1 163 ? -3.658 -7.426 7.537 1.00 95.50 163 MET A CA 1
ATOM 1291 C C . MET A 1 163 ? -2.571 -8.495 7.422 1.00 95.50 163 MET A C 1
ATOM 1293 O O . MET A 1 163 ? -1.382 -8.200 7.520 1.00 95.50 163 MET A O 1
ATOM 1297 N N . ALA A 1 164 ? -2.964 -9.754 7.230 1.00 94.50 164 ALA A N 1
ATOM 1298 C CA . ALA A 1 164 ? -2.012 -10.854 7.096 1.00 94.50 164 ALA A CA 1
ATOM 1299 C C . ALA A 1 164 ? -1.228 -10.755 5.777 1.00 94.50 164 ALA A C 1
ATOM 1301 O O . ALA A 1 164 ? -1.817 -10.611 4.708 1.00 94.50 164 ALA A O 1
ATOM 1302 N N . ILE A 1 165 ? 0.098 -10.881 5.855 1.00 91.12 165 ILE A N 1
ATOM 1303 C CA . ILE A 1 165 ? 0.999 -10.934 4.688 1.00 91.12 165 ILE A CA 1
ATOM 1304 C C . ILE A 1 165 ? 1.230 -12.390 4.273 1.00 91.12 165 ILE A C 1
ATOM 1306 O O . ILE A 1 165 ? 1.308 -12.726 3.090 1.00 91.12 165 ILE A O 1
ATOM 1310 N N . ASN A 1 166 ? 1.401 -13.247 5.279 1.00 92.31 166 ASN A N 1
ATOM 1311 C CA . ASN A 1 166 ? 1.587 -14.689 5.188 1.00 92.31 166 ASN A CA 1
ATOM 1312 C C . ASN A 1 166 ? 1.168 -15.326 6.531 1.00 92.31 166 ASN A C 1
ATOM 1314 O O . ASN A 1 166 ? 0.687 -14.638 7.428 1.00 92.31 166 ASN A O 1
ATOM 1318 N N . ASN A 1 167 ? 1.372 -16.635 6.697 1.00 91.06 167 ASN A N 1
ATOM 1319 C CA . ASN A 1 167 ? 0.969 -17.356 7.915 1.00 91.06 167 ASN A CA 1
ATOM 1320 C C . ASN A 1 167 ? 1.683 -16.885 9.197 1.00 91.06 167 ASN A C 1
ATOM 1322 O O . ASN A 1 167 ? 1.199 -17.139 10.300 1.00 91.06 167 ASN A O 1
ATOM 1326 N N . ASN A 1 168 ? 2.830 -16.215 9.066 1.00 95.19 168 ASN A N 1
ATOM 1327 C CA . ASN A 1 168 ? 3.694 -15.836 10.178 1.00 95.19 168 ASN A CA 1
ATOM 1328 C C . ASN A 1 168 ? 3.745 -14.324 10.418 1.00 95.19 168 ASN A C 1
ATOM 1330 O O . ASN A 1 168 ? 4.094 -13.926 11.528 1.00 95.19 168 ASN A O 1
ATOM 1334 N N . GLU A 1 169 ? 3.359 -13.491 9.452 1.00 96.88 169 GLU A N 1
ATOM 1335 C CA . GLU A 1 169 ? 3.517 -12.032 9.495 1.00 96.88 169 GLU A CA 1
ATOM 1336 C C . GLU A 1 169 ? 2.208 -11.285 9.214 1.00 96.88 169 GLU A C 1
ATOM 1338 O O . GLU A 1 169 ? 1.433 -11.650 8.327 1.00 96.88 169 GLU A O 1
ATOM 1343 N N . VAL A 1 170 ? 2.001 -10.200 9.959 1.00 97.75 170 VAL A N 1
ATOM 1344 C CA . VAL A 1 170 ? 0.842 -9.304 9.875 1.00 97.75 170 VAL A CA 1
ATOM 1345 C C . VAL A 1 170 ? 1.342 -7.863 9.803 1.00 97.75 170 VAL A C 1
ATOM 1347 O O . VAL A 1 170 ? 2.260 -7.501 10.539 1.00 97.75 170 VAL A O 1
ATOM 1350 N N . ILE A 1 171 ? 0.719 -7.051 8.949 1.00 98.19 171 ILE A N 1
ATOM 1351 C CA . ILE A 1 171 ? 0.795 -5.589 9.000 1.00 98.19 171 ILE A CA 1
ATOM 1352 C C . ILE A 1 171 ? -0.180 -5.111 10.076 1.00 98.19 171 ILE A C 1
ATOM 1354 O O . ILE A 1 171 ? -1.386 -5.291 9.928 1.00 98.19 171 ILE A O 1
ATOM 1358 N N . ASP A 1 172 ? 0.326 -4.530 11.157 1.00 97.56 172 ASP A N 1
ATOM 1359 C CA . ASP A 1 172 ? -0.460 -3.932 12.234 1.00 97.56 172 ASP A CA 1
ATOM 1360 C C . ASP A 1 172 ? -0.479 -2.407 12.078 1.00 97.56 172 ASP A C 1
ATOM 1362 O O . ASP A 1 172 ? 0.497 -1.727 12.395 1.00 97.56 172 ASP A O 1
ATOM 1366 N N . ALA A 1 173 ? -1.597 -1.873 11.583 1.00 97.69 173 ALA A N 1
ATOM 1367 C CA . ALA A 1 173 ? -1.794 -0.450 11.317 1.00 97.69 173 ALA A CA 1
ATOM 1368 C C . ALA A 1 173 ? -2.423 0.315 12.504 1.00 97.69 173 ALA A C 1
ATOM 1370 O O . ALA A 1 173 ? -3.074 1.351 12.330 1.00 97.69 173 ALA A O 1
ATOM 1371 N N . ARG A 1 174 ? -2.307 -0.212 13.735 1.00 94.06 174 ARG A N 1
ATOM 1372 C CA . ARG A 1 174 ? -2.868 0.420 14.944 1.00 94.06 174 ARG A CA 1
ATOM 1373 C C . ARG A 1 174 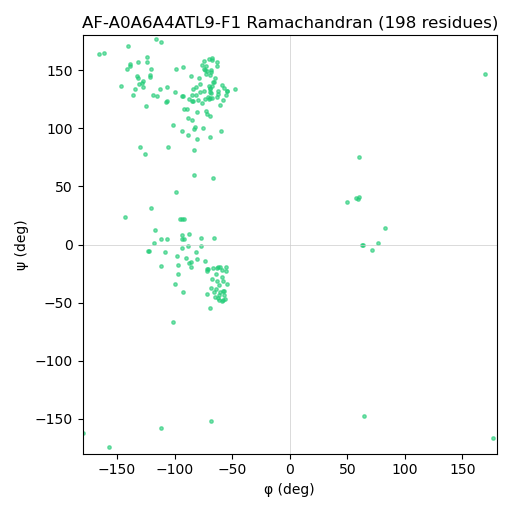? -2.147 1.709 15.327 1.00 94.06 174 ARG A C 1
ATOM 1375 O O . ARG A 1 174 ? -2.819 2.722 15.474 1.00 94.06 174 ARG A O 1
ATOM 1382 N N . ALA A 1 175 ? -0.826 1.641 15.493 1.00 95.12 175 ALA A N 1
ATOM 1383 C CA . ALA A 1 175 ? 0.002 2.746 15.988 1.00 95.12 175 ALA A CA 1
ATOM 1384 C C . ALA A 1 175 ? 0.722 3.508 14.867 1.00 95.12 175 ALA A C 1
ATOM 1386 O O . ALA A 1 175 ? 0.878 4.721 14.948 1.00 95.12 175 ALA A O 1
ATOM 1387 N N . PHE A 1 176 ? 1.125 2.803 13.811 1.00 98.00 176 PHE A N 1
ATOM 1388 C CA . PHE A 1 176 ? 1.742 3.372 12.617 1.00 98.00 176 PHE A CA 1
ATOM 1389 C C . PHE A 1 176 ? 0.966 2.866 11.414 1.00 98.00 176 PHE A C 1
ATOM 1391 O O . PHE A 1 176 ? 0.679 1.675 11.363 1.00 98.00 176 PHE A O 1
ATOM 1398 N N . GLY A 1 177 ? 0.635 3.718 10.453 1.00 97.31 177 GLY A N 1
ATOM 1399 C CA . GLY A 1 177 ? 0.042 3.249 9.206 1.00 97.31 177 GLY A CA 1
ATOM 1400 C C . GLY A 1 177 ? -0.354 4.358 8.249 1.00 97.31 177 GLY A C 1
ATOM 1401 O O . GLY A 1 177 ? 0.035 5.512 8.409 1.00 97.31 177 GLY A O 1
ATOM 1402 N N . GLY A 1 178 ? -1.142 3.992 7.245 1.00 96.38 178 GLY A N 1
ATOM 1403 C CA . GLY A 1 178 ? -1.673 4.907 6.240 1.00 96.38 178 GLY A CA 1
ATOM 1404 C C . GLY A 1 178 ? -3.186 5.083 6.348 1.00 96.38 178 GLY A C 1
ATOM 1405 O O . GLY A 1 178 ? -3.874 4.373 7.085 1.00 96.38 178 GLY A O 1
ATOM 1406 N N . ILE A 1 179 ? -3.730 5.998 5.542 1.00 96.69 179 ILE A N 1
ATOM 1407 C CA . ILE A 1 179 ? -5.181 6.253 5.459 1.00 96.69 179 ILE A CA 1
ATOM 1408 C C . ILE A 1 179 ? -5.980 4.999 5.039 1.00 96.69 179 ILE A C 1
ATOM 1410 O O . ILE A 1 179 ? -7.157 4.863 5.373 1.00 96.69 179 ILE A O 1
ATOM 1414 N N . ALA A 1 180 ? -5.320 4.038 4.380 1.00 97.25 180 ALA A N 1
ATOM 1415 C CA . ALA A 1 180 ? -5.870 2.742 3.985 1.00 97.25 180 ALA A CA 1
ATOM 1416 C C . ALA A 1 180 ? -6.452 1.928 5.155 1.00 97.25 180 ALA A C 1
ATOM 1418 O O . ALA A 1 180 ? -7.334 1.099 4.942 1.00 97.25 180 ALA A O 1
ATOM 1419 N N . ARG A 1 181 ? -6.026 2.187 6.401 1.00 96.38 181 ARG A N 1
ATOM 1420 C CA . ARG A 1 181 ? -6.563 1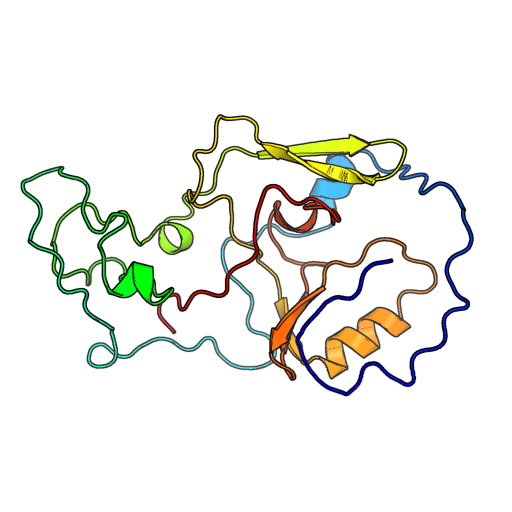.522 7.603 1.00 96.38 181 ARG A CA 1
ATOM 1421 C C . ARG A 1 181 ? -8.067 1.746 7.817 1.00 96.38 181 ARG A C 1
ATOM 1423 O O . ARG A 1 181 ? -8.688 0.985 8.547 1.00 96.38 181 ARG A O 1
ATOM 1430 N N . PHE A 1 182 ? -8.645 2.776 7.192 1.00 96.25 182 PHE A N 1
ATOM 1431 C CA . PHE A 1 182 ? -10.082 3.083 7.231 1.00 96.25 182 PHE A CA 1
ATOM 1432 C C . PHE A 1 182 ? -10.875 2.439 6.080 1.00 96.25 182 PHE A C 1
ATOM 1434 O O . PHE A 1 182 ? -12.064 2.723 5.906 1.00 96.25 182 PHE A O 1
ATOM 1441 N N . ALA A 1 183 ? -10.235 1.615 5.244 1.00 95.62 183 ALA A N 1
ATOM 1442 C CA . ALA A 1 183 ? -10.931 0.842 4.227 1.00 95.62 183 ALA A CA 1
ATOM 1443 C C . ALA A 1 183 ? -11.822 -0.214 4.895 1.00 95.62 183 ALA A C 1
ATOM 1445 O O . ALA A 1 183 ? -11.365 -1.020 5.702 1.00 95.62 183 ALA A O 1
ATOM 1446 N N . ASN A 1 184 ? -13.104 -0.210 4.535 1.00 92.25 184 ASN A N 1
ATOM 1447 C CA . ASN A 1 184 ? -14.085 -1.125 5.102 1.00 92.25 184 ASN A CA 1
ATOM 1448 C C . ASN A 1 184 ? -14.242 -2.396 4.276 1.00 92.25 184 ASN A C 1
ATOM 1450 O O . ASN A 1 184 ? -14.110 -2.391 3.052 1.00 92.25 184 ASN A O 1
ATOM 1454 N N . HIS A 1 185 ? -14.634 -3.471 4.957 1.00 88.44 185 HIS A N 1
ATOM 1455 C CA . HIS A 1 185 ? -15.062 -4.705 4.310 1.00 88.44 185 HIS A CA 1
ATOM 1456 C C . HIS A 1 185 ? -16.402 -4.527 3.577 1.00 88.44 185 HIS A C 1
ATOM 1458 O O . HIS A 1 185 ? -17.299 -3.808 4.028 1.00 88.44 185 HIS A O 1
ATOM 1464 N N . SER A 1 186 ? -16.555 -5.223 2.450 1.00 88.81 186 SER A N 1
ATOM 1465 C CA . SER A 1 186 ? -17.805 -5.321 1.695 1.00 88.81 186 SER A CA 1
ATOM 1466 C C . SER A 1 186 ? -17.908 -6.694 1.036 1.00 88.81 186 SER A C 1
ATOM 1468 O O . SER A 1 186 ? -16.956 -7.157 0.415 1.00 88.81 186 SER A O 1
ATOM 1470 N N . CYS A 1 187 ? -19.090 -7.315 1.092 1.00 90.12 187 CYS A N 1
ATOM 1471 C CA . CYS A 1 187 ? -19.390 -8.534 0.326 1.00 90.12 187 CYS A CA 1
ATOM 1472 C C . CYS A 1 187 ? -19.420 -8.290 -1.192 1.00 90.12 187 CYS A C 1
ATOM 1474 O O . CYS A 1 187 ? -19.308 -9.233 -1.970 1.00 90.12 187 CYS A O 1
ATOM 1476 N N . GLN A 1 188 ? -19.586 -7.033 -1.605 1.00 93.12 188 GLN A N 1
ATOM 1477 C CA . GLN A 1 188 ? -19.523 -6.593 -2.993 1.00 93.12 188 GLN A CA 1
ATOM 1478 C C . GLN A 1 188 ? -18.495 -5.453 -3.071 1.00 93.12 188 GLN A C 1
ATOM 1480 O O . GLN A 1 188 ? -18.864 -4.277 -2.989 1.00 93.12 188 GLN A O 1
ATOM 1485 N N . PRO A 1 189 ? -17.191 -5.785 -3.061 1.00 94.31 189 PRO A N 1
ATOM 1486 C CA . PRO A 1 189 ? -16.130 -4.789 -3.006 1.00 94.31 189 PRO A CA 1
ATOM 1487 C C . PRO A 1 189 ? -15.942 -4.103 -4.365 1.00 94.31 189 PRO A C 1
ATOM 1489 O O . PRO A 1 189 ? -16.246 -4.667 -5.413 1.00 94.31 189 PRO A O 1
ATOM 1492 N N . ASN A 1 190 ? -15.416 -2.879 -4.336 1.00 93.94 190 ASN A N 1
ATOM 1493 C CA . ASN A 1 190 ? -15.027 -2.099 -5.518 1.00 93.94 190 ASN A CA 1
ATOM 1494 C C . ASN A 1 190 ? -13.501 -1.968 -5.685 1.00 93.94 190 ASN A C 1
ATOM 1496 O O . ASN A 1 190 ? -13.047 -1.471 -6.710 1.00 93.94 190 ASN A O 1
ATOM 1500 N N . CYS A 1 191 ? -12.731 -2.436 -4.701 1.00 95.88 191 CYS A N 1
ATOM 1501 C CA . CYS A 1 191 ? -11.274 -2.502 -4.709 1.00 95.88 191 CYS A CA 1
ATOM 1502 C C . CYS A 1 191 ? -10.828 -3.896 -4.259 1.00 95.88 191 CYS A C 1
ATOM 1504 O O . CYS A 1 191 ? -11.553 -4.586 -3.539 1.00 95.88 191 CYS A O 1
ATOM 1506 N N . VAL A 1 192 ? -9.618 -4.289 -4.646 1.00 95.12 192 VAL A N 1
ATOM 1507 C CA . VAL A 1 192 ? -8.980 -5.535 -4.211 1.00 95.12 192 VAL A CA 1
ATOM 1508 C C . VAL A 1 192 ? -7.667 -5.225 -3.509 1.00 95.12 192 VAL A C 1
ATOM 1510 O O . VAL A 1 192 ? -7.024 -4.217 -3.797 1.00 95.12 192 VAL A O 1
ATOM 1513 N N . VAL A 1 193 ? -7.284 -6.088 -2.572 1.00 94.88 193 VAL A N 1
ATOM 1514 C CA . VAL A 1 193 ? -5.957 -6.049 -1.956 1.00 94.88 193 VAL A CA 1
ATOM 1515 C C . VAL A 1 193 ? -5.056 -6.985 -2.741 1.00 94.88 193 VAL A C 1
ATOM 1517 O O . VAL A 1 193 ? -5.380 -8.158 -2.922 1.00 94.88 193 VAL A O 1
ATOM 1520 N N . GLU A 1 194 ? -3.912 -6.470 -3.169 1.00 95.06 194 GLU A N 1
ATOM 1521 C CA . GLU A 1 194 ? -2.878 -7.240 -3.844 1.00 95.06 194 GLU A CA 1
ATOM 1522 C C . GLU A 1 194 ? -1.572 -7.151 -3.064 1.00 95.06 194 GLU A C 1
ATOM 1524 O O . GLU A 1 194 ? -1.248 -6.119 -2.475 1.00 95.06 194 GLU A O 1
ATOM 1529 N N . ARG A 1 195 ? -0.805 -8.240 -3.081 1.00 94.38 195 ARG A N 1
ATOM 1530 C CA . ARG A 1 195 ? 0.550 -8.260 -2.541 1.00 94.38 195 ARG A CA 1
ATOM 1531 C C . ARG A 1 195 ? 1.529 -7.974 -3.670 1.00 94.38 195 ARG A C 1
ATOM 1533 O O . ARG A 1 195 ? 1.493 -8.663 -4.682 1.00 94.38 195 ARG A O 1
ATOM 1540 N N . TRP A 1 196 ? 2.403 -7.003 -3.447 1.00 95.81 196 TRP A N 1
ATOM 1541 C CA . TRP A 1 196 ? 3.431 -6.597 -4.395 1.00 95.81 196 TRP A CA 1
ATOM 1542 C C . TRP A 1 196 ? 4.825 -6.733 -3.776 1.00 95.81 196 TRP A C 1
ATOM 1544 O O . TRP A 1 196 ? 4.987 -6.495 -2.578 1.00 95.81 196 TRP A O 1
ATOM 1554 N N . ASP A 1 197 ? 5.809 -7.124 -4.585 1.00 95.25 197 ASP A N 1
ATOM 1555 C CA . ASP A 1 197 ? 7.238 -6.994 -4.266 1.00 95.25 197 ASP A CA 1
ATOM 1556 C C . ASP A 1 197 ? 7.688 -5.581 -4.652 1.00 95.25 197 ASP A C 1
ATOM 1558 O O . ASP A 1 197 ? 7.496 -5.135 -5.792 1.00 95.25 197 ASP A O 1
ATOM 1562 N N . VAL A 1 198 ? 8.241 -4.861 -3.677 1.00 95.38 198 VAL A N 1
ATOM 1563 C CA . VAL A 1 198 ? 8.656 -3.468 -3.829 1.00 95.38 198 VAL A CA 1
ATOM 1564 C C . VAL A 1 198 ? 10.085 -3.332 -3.328 1.00 95.38 198 VAL A C 1
ATOM 1566 O O . VAL A 1 198 ? 10.335 -2.905 -2.200 1.00 95.38 198 VAL A O 1
ATOM 1569 N N . ASN A 1 199 ? 11.019 -3.658 -4.221 1.00 92.44 199 ASN A N 1
ATOM 1570 C CA . ASN A 1 199 ? 12.454 -3.607 -3.964 1.00 92.44 199 ASN A CA 1
ATOM 1571 C C . ASN A 1 199 ? 12.893 -4.525 -2.803 1.00 92.44 199 ASN A C 1
ATOM 1573 O O . ASN A 1 199 ? 13.725 -4.102 -2.002 1.00 92.44 199 ASN A O 1
ATOM 1577 N N . GLY A 1 200 ? 12.331 -5.738 -2.707 1.00 85.00 200 GLY A N 1
ATOM 1578 C CA . GLY A 1 200 ? 12.600 -6.719 -1.643 1.00 85.00 200 GLY A CA 1
ATOM 1579 C C . GLY A 1 200 ? 11.478 -6.805 -0.611 1.00 85.00 200 GLY A C 1
ATOM 1580 O O . GLY A 1 200 ? 11.786 -6.967 0.593 1.00 85.00 200 GLY A O 1
#

Sequence (200 aa):
MDRFLVGGEAAANYRRDRWTARPLVEERSVLQALTEYEVIDQNKFCCRPKQVHEDDEIPHCKCRRGQDWTLTCGIGCENRSMQVECVSGKCVTGGRCSNQQMQDDRNALLSVKNLSHKGMSLFASEQILPGAFVCQYTGEIIRSSTYRRREMELNGVTNYYGMAINNNEVIDARAFGGIARFANHSCQPNCVVERWDVNG

Mean predicted aligned error: 8.18 Å

Organism: NCBI:txid53985

Nearest PDB structures (foldseek):
  3ooi-assembly1_A  TM=9.028E-01  e=6.550E-14  Homo sapiens
  6kqp-assembly1_A  TM=9.106E-01  e=2.738E-13  Homo sapiens
  5lsu-assembly1_A  TM=8.992E-01  e=2.135E-13  Homo sapiens
  8fbh-assembly1_A  TM=9.003E-01  e=3.977E-13  Mus musculus
  4w2r-assembly1_A  TM=6.730E-01  e=1.069E-08  Anolis carolinensis

InterPro domains:
  IPR001214 SET domain [PF00856] (119-195)
  IPR001214 SET domain [PS50280] (108-200)
  IPR001214 SET domain [SM00317] (108-200)
  IPR006560 AWS domain [PF17907] (71-103)
  IPR006560 AWS domain [PS51215] (56-106)
  IPR046341 SET domain superfamily [G3DSA:2.170.270.10] (10-200)
  IPR046341 SET domain superfamily [SSF82199] (34-200)
  IPR050777 SET2 Histone-Lysine N-Methyltransferase [PTHR22884] (33-200)

Secondary structure (DSSP, 8-state):
-------SGGGGS---TT-----------HHHHHTSSEE-SS-EESSSPPP---TTT-----PPPPPTT-EES-TT-HHHHTTBPPPTTT-TT-SEESS-TTTTT----EEEEEETTTEEEEEESS---TT--------EEEEHHHHHHHHHH-TT-----EEESSSSEEEETTTEE-GGGGPPP-SS-SS-----B---

Solvent-accessible surface area (backbone atoms only — not comparable to full-atom values): 12634 Å² total; per-residue (Å²): 138,80,72,85,78,71,90,66,91,81,75,82,79,77,84,81,89,80,81,74,95,65,81,50,79,62,87,68,51,64,68,57,65,64,67,64,37,46,80,41,92,59,63,44,57,72,70,49,82,78,53,63,55,52,88,89,64,55,72,68,50,85,53,68,61,40,57,90,88,32,79,28,50,55,91,87,18,58,36,54,72,68,37,27,42,43,46,86,98,63,46,70,30,80,48,47,61,61,37,33,41,74,86,66,68,59,51,53,58,66,46,73,45,74,38,84,76,68,23,62,30,54,40,75,73,57,92,78,59,92,92,57,79,53,70,66,83,25,12,33,34,34,38,40,69,57,51,52,52,55,53,70,71,50,80,86,68,90,82,82,42,71,46,76,78,53,96,56,36,24,32,38,33,62,58,33,15,32,78,51,65,30,59,71,90,57,100,78,63,93,75,82,91,78,83,66,46,69,57,75